Protein AF-A0A0G4EK13-F1 (afdb_monomer)

Foldseek 3Di:
DDPPDDDDPVLVLLQVLLVLLQVLVVVADAPPQWDDDRQKIKHFDPDDQQPQQAAAEEEVLQQDDPDDPDDLLCSCVVAVCVLVLLVVCVVVRHAAEYEYEQQVLQVQLSVCVVCSNVSNNVVNVVVVVSVVSVPVSNPPRGYIYMYRHHHPVNPDQSQFVHQVSVVVVQVVHPDHHPQVNYAYEAHPDDPRDHSVRSVSNCVVSVHHYDYSVCSSVVVVVVVSVVVVVVVVVVVVVVVVVVVVVVVD

Sequence (248 aa):
MASAGGIRVSEVKRLKRHTAFVDALKTVGMPRGWAQHHTCIFWRPPYRQDKCTKVAALNFAALDYRISGKSSSTWSLARPFLPARLQTLSDQGFKVVVFANQCWVGTSALDHPQDVTASLTQHLPQLVDDFHRFLAFVAPVPVYVYIAVARRDVGDPFVMPSRAMWDLMLSHMAQEVDVASSFYVSGPEHRWGSPRDDAQFAEAVGLRVVSFEDFATGRMTAQMKAERASVSSATSVASERMERSAVV

Solvent-accessible surface area (backbone atoms only — not comparable to full-atom values): 13790 Å² total; per-residue (Å²): 134,85,77,82,79,75,81,50,71,69,56,56,55,49,52,53,50,52,50,52,47,51,55,35,54,75,71,50,81,67,60,92,78,45,47,74,57,88,56,27,39,35,41,64,65,84,90,70,92,70,85,50,39,25,39,42,35,30,34,48,56,44,63,55,78,83,68,83,89,58,72,90,79,48,46,64,78,77,45,68,61,48,38,62,53,53,39,53,39,44,75,71,43,28,41,38,33,33,43,36,56,47,23,62,51,30,39,56,18,62,75,43,65,93,45,36,50,62,42,45,67,60,44,51,57,56,54,50,50,49,50,49,55,51,52,63,66,32,53,90,48,70,61,32,38,38,32,13,31,47,36,78,92,73,72,50,58,42,40,68,38,41,47,47,51,56,54,56,52,52,74,72,46,93,63,75,68,44,44,86,82,16,34,29,32,29,26,61,75,51,100,66,50,35,45,66,34,43,47,46,24,24,56,73,70,56,30,48,77,36,53,45,65,37,60,71,74,42,53,49,63,55,50,55,51,52,53,52,53,52,53,54,52,54,52,51,55,52,51,58,54,52,57,64,61,71,76,112

Nearest PDB structures (foldseek):
  2ia5-assembly3_L  TM=5.374E-01  e=1.719E-01  Tequatrovirus T4
  2ia5-assembly2_G  TM=4.900E-01  e=1.828E-01  Tequatrovirus T4
  8c3n-assembly1_A  TM=4.067E-01  e=3.461E+00  Pyrococcus furiosus
  7jlj-assembly1_A-2  TM=2.816E-01  e=8.457E-01  Bacillus subtilis
  8u0v-assembly1_D  TM=2.139E-01  e=5.180E-01  Saccharomyces cerevisiae

Mean predicted aligned error: 8.77 Å

Structure (mmCIF, N/CA/C/O backbone):
data_AF-A0A0G4EK13-F1
#
_entry.id   AF-A0A0G4EK13-F1
#
loop_
_atom_site.group_PDB
_atom_site.id
_atom_site.type_symbol
_atom_site.label_atom_id
_atom_site.label_alt_id
_atom_site.label_comp_id
_atom_site.label_asym_id
_atom_site.label_entity_id
_atom_site.label_seq_id
_atom_site.pdbx_PDB_ins_code
_atom_site.Cartn_x
_atom_site.Cartn_y
_atom_site.Cartn_z
_atom_site.occupancy
_atom_site.B_iso_or_equiv
_atom_site.auth_seq_id
_atom_site.auth_comp_id
_atom_site.auth_asym_id
_atom_site.auth_atom_id
_atom_site.pdbx_PDB_model_num
ATOM 1 N N . MET A 1 1 ? -11.782 -17.462 -40.229 1.00 39.25 1 MET A N 1
ATOM 2 C CA . MET A 1 1 ? -10.304 -17.454 -40.211 1.00 39.25 1 MET A CA 1
ATOM 3 C C . MET A 1 1 ? -9.857 -16.487 -39.128 1.00 39.25 1 MET A C 1
ATOM 5 O O . MET A 1 1 ? -10.079 -15.294 -39.274 1.00 39.25 1 MET A O 1
ATOM 9 N N . ALA A 1 2 ? -9.343 -16.999 -38.008 1.00 39.66 2 ALA A N 1
ATOM 10 C CA . ALA A 1 2 ? -8.829 -16.173 -36.919 1.00 39.66 2 ALA A CA 1
ATOM 11 C C . ALA A 1 2 ? -7.496 -15.549 -37.356 1.00 39.66 2 ALA A C 1
ATOM 13 O O . ALA A 1 2 ? -6.565 -16.274 -37.705 1.00 39.66 2 ALA A O 1
ATOM 14 N N . SER A 1 3 ? -7.408 -14.219 -37.385 1.00 41.12 3 SER A N 1
ATOM 15 C CA . SER A 1 3 ? -6.146 -13.532 -37.650 1.00 41.12 3 SER A CA 1
ATOM 16 C C . SER A 1 3 ? -5.205 -13.762 -36.470 1.00 41.12 3 SER A C 1
ATOM 18 O O . SER A 1 3 ? -5.486 -13.310 -35.358 1.00 41.12 3 SER A O 1
ATOM 20 N N . ALA A 1 4 ? -4.092 -14.453 -36.708 1.00 48.94 4 ALA A N 1
ATOM 21 C CA . ALA A 1 4 ? -2.985 -14.528 -35.769 1.00 48.94 4 ALA A CA 1
ATOM 22 C C . ALA A 1 4 ? -2.449 -13.105 -35.531 1.00 48.94 4 ALA A C 1
ATOM 24 O O . ALA A 1 4 ? -1.779 -12.524 -36.385 1.00 48.94 4 ALA A O 1
ATOM 25 N N . GLY A 1 5 ? -2.822 -12.512 -34.397 1.00 49.78 5 GLY A N 1
ATOM 26 C CA . GLY A 1 5 ? -2.369 -11.192 -33.980 1.00 49.78 5 GLY A CA 1
ATOM 27 C C . GLY A 1 5 ? -0.882 -11.230 -33.655 1.00 49.78 5 GLY A C 1
ATOM 28 O O . GLY A 1 5 ? -0.492 -11.663 -32.575 1.00 49.78 5 GLY A O 1
ATOM 29 N N . GLY A 1 6 ? -0.044 -10.791 -34.593 1.00 54.41 6 GLY A N 1
ATOM 30 C CA . GLY A 1 6 ? 1.376 -10.584 -34.334 1.00 54.41 6 GLY A CA 1
ATOM 31 C C . GLY A 1 6 ? 1.575 -9.54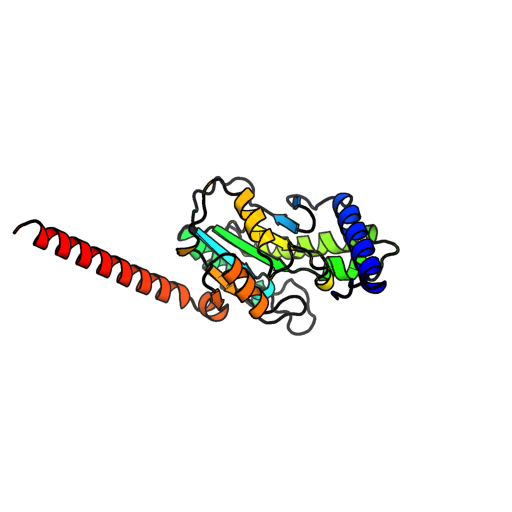6 -33.226 1.00 54.41 6 GLY A C 1
ATOM 32 O O . GLY A 1 6 ? 0.986 -8.464 -33.267 1.00 54.41 6 GLY A O 1
ATOM 33 N N . ILE A 1 7 ? 2.413 -9.867 -32.237 1.00 68.44 7 ILE A N 1
ATOM 34 C CA . ILE A 1 7 ? 2.802 -8.927 -31.178 1.00 68.44 7 ILE A CA 1
ATOM 35 C C . ILE A 1 7 ? 3.504 -7.734 -31.835 1.00 68.44 7 ILE A C 1
ATOM 37 O O . ILE A 1 7 ? 4.472 -7.896 -32.584 1.00 68.44 7 ILE A O 1
ATOM 41 N N . ARG A 1 8 ? 3.028 -6.515 -31.561 1.00 82.19 8 ARG A N 1
ATOM 42 C CA . ARG A 1 8 ? 3.611 -5.294 -32.135 1.00 82.19 8 ARG A CA 1
ATOM 43 C C . ARG A 1 8 ? 5.059 -5.132 -31.656 1.00 82.19 8 ARG A C 1
ATOM 45 O O . ARG A 1 8 ? 5.363 -5.344 -30.487 1.00 82.19 8 ARG A O 1
ATOM 52 N N . VAL A 1 9 ? 5.965 -4.672 -32.522 1.00 77.56 9 VAL A N 1
ATOM 53 C CA . VAL A 1 9 ? 7.390 -4.447 -32.175 1.00 77.56 9 VAL A CA 1
ATOM 54 C C . VAL A 1 9 ? 7.560 -3.560 -30.928 1.00 77.56 9 VAL A C 1
ATOM 56 O O . VAL A 1 9 ? 8.478 -3.761 -30.131 1.00 77.56 9 VAL A O 1
ATOM 59 N N . SER A 1 10 ? 6.659 -2.597 -30.723 1.00 80.38 10 SER A N 1
ATOM 60 C CA . SER A 1 10 ? 6.609 -1.745 -29.529 1.00 80.38 10 SER A CA 1
ATOM 61 C C . SER A 1 10 ? 6.351 -2.528 -28.238 1.00 80.38 10 SER A C 1
ATOM 63 O O . SER A 1 10 ? 6.941 -2.228 -27.203 1.00 80.38 10 SER A O 1
ATOM 65 N N . GLU A 1 11 ? 5.509 -3.554 -28.300 1.00 83.50 11 GLU A N 1
ATOM 66 C CA . GLU A 1 11 ? 5.160 -4.413 -27.173 1.00 83.50 11 GLU A CA 1
ATOM 67 C C . GLU A 1 11 ? 6.316 -5.343 -26.800 1.00 83.50 11 GLU A C 1
ATOM 69 O O . GLU A 1 11 ? 6.666 -5.440 -25.625 1.00 83.50 11 GLU A O 1
ATOM 74 N N . VAL A 1 12 ? 7.015 -5.902 -27.794 1.00 84.31 12 VAL A N 1
ATOM 75 C CA . VAL A 1 12 ? 8.252 -6.669 -27.564 1.00 84.31 12 VAL A CA 1
ATOM 76 C C . VAL A 1 12 ? 9.316 -5.807 -26.876 1.00 84.31 12 VAL A C 1
ATOM 78 O O . VAL A 1 12 ? 9.932 -6.237 -25.901 1.00 84.31 12 VAL A O 1
ATOM 81 N N . LYS A 1 13 ? 9.533 -4.567 -27.343 1.00 84.69 13 LYS A N 1
ATOM 82 C CA . LYS A 1 13 ? 10.492 -3.637 -26.715 1.00 84.69 13 LYS A CA 1
ATOM 83 C C . LYS A 1 13 ? 10.108 -3.311 -25.270 1.00 84.69 13 LYS A C 1
ATOM 85 O O . LYS A 1 13 ? 10.983 -3.275 -24.407 1.00 84.69 13 LYS A O 1
ATOM 90 N N . ARG A 1 14 ? 8.818 -3.094 -25.004 1.00 85.06 14 ARG A N 1
ATOM 91 C CA . ARG A 1 14 ? 8.291 -2.827 -23.660 1.00 85.06 14 ARG A CA 1
ATOM 92 C C . ARG A 1 14 ? 8.535 -4.001 -22.709 1.00 85.06 14 ARG A C 1
ATOM 94 O O . ARG A 1 14 ? 9.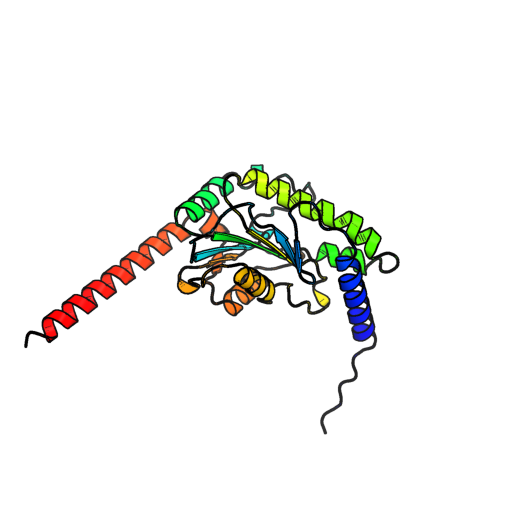054 -3.784 -21.620 1.00 85.06 14 ARG A O 1
ATOM 101 N N . LEU A 1 15 ? 8.232 -5.228 -23.133 1.00 85.44 15 LEU A N 1
ATOM 102 C CA . LEU A 1 15 ? 8.438 -6.432 -22.320 1.00 85.44 15 LEU A CA 1
ATOM 103 C C . LEU A 1 15 ? 9.920 -6.694 -22.030 1.00 85.44 15 LEU A C 1
ATOM 105 O O . LEU A 1 15 ? 10.277 -7.012 -20.897 1.00 85.44 15 LEU A O 1
ATOM 109 N N . LYS A 1 16 ? 10.803 -6.484 -23.016 1.00 87.62 16 LYS A N 1
ATOM 110 C CA . LYS A 1 16 ? 12.259 -6.585 -22.810 1.00 87.62 16 LYS A CA 1
ATOM 111 C C . LYS A 1 16 ? 12.760 -5.592 -21.763 1.00 87.62 16 LYS A C 1
ATOM 113 O O . LYS A 1 16 ? 13.516 -5.968 -20.876 1.00 87.62 16 LYS A O 1
ATOM 118 N N . ARG A 1 17 ? 12.304 -4.338 -21.838 1.00 87.69 17 ARG A N 1
ATOM 119 C CA . ARG A 1 17 ? 12.623 -3.305 -20.842 1.00 87.69 17 ARG A CA 1
ATOM 120 C C . ARG A 1 17 ? 12.116 -3.686 -19.455 1.00 87.69 17 ARG A C 1
ATOM 122 O O . ARG A 1 17 ? 12.872 -3.609 -18.498 1.00 87.69 17 ARG A O 1
ATOM 129 N N . HIS A 1 18 ? 10.872 -4.148 -19.355 1.00 90.94 18 HIS A N 1
ATOM 130 C CA . HIS A 1 18 ? 10.316 -4.611 -18.087 1.00 90.94 18 HIS A CA 1
ATOM 131 C C . HIS A 1 18 ? 11.117 -5.780 -17.495 1.00 90.94 18 HIS A C 1
ATOM 133 O O . HIS A 1 18 ? 11.420 -5.762 -16.309 1.00 90.94 18 HIS A O 1
ATOM 139 N N . THR A 1 19 ? 11.542 -6.734 -18.325 1.00 91.31 19 THR A N 1
ATOM 140 C CA . THR A 1 19 ? 12.406 -7.845 -17.892 1.00 91.31 19 THR A CA 1
ATOM 141 C C . THR A 1 19 ? 13.732 -7.323 -17.333 1.00 91.31 19 THR A C 1
ATOM 143 O O . THR A 1 19 ? 14.103 -7.679 -16.220 1.00 91.31 19 THR A O 1
ATOM 146 N N . ALA A 1 20 ? 14.388 -6.392 -18.035 1.00 90.88 20 ALA A N 1
ATOM 147 C CA . ALA A 1 20 ? 15.615 -5.758 -17.551 1.00 90.88 20 ALA A CA 1
ATOM 148 C C . ALA A 1 20 ? 15.410 -5.000 -16.226 1.00 90.88 20 ALA A C 1
ATOM 150 O O . ALA A 1 20 ? 16.271 -5.052 -15.355 1.00 90.88 20 ALA A O 1
ATOM 151 N N . PHE A 1 21 ? 14.261 -4.341 -16.041 1.00 94.00 21 PHE A N 1
ATOM 152 C CA . PHE A 1 21 ? 13.888 -3.721 -14.766 1.00 94.00 21 PHE A CA 1
ATOM 153 C C . PHE A 1 21 ? 13.736 -4.744 -13.642 1.00 94.00 21 PHE A C 1
ATOM 155 O O . PHE A 1 21 ? 14.285 -4.539 -12.564 1.00 94.00 21 PHE A O 1
ATOM 162 N N . VAL A 1 22 ? 13.023 -5.844 -13.887 1.00 94.38 22 VAL A N 1
ATOM 163 C CA . VAL A 1 22 ? 12.840 -6.920 -12.903 1.00 94.38 22 VAL A CA 1
ATOM 164 C C . VAL A 1 22 ? 14.187 -7.514 -12.497 1.00 94.38 22 VAL 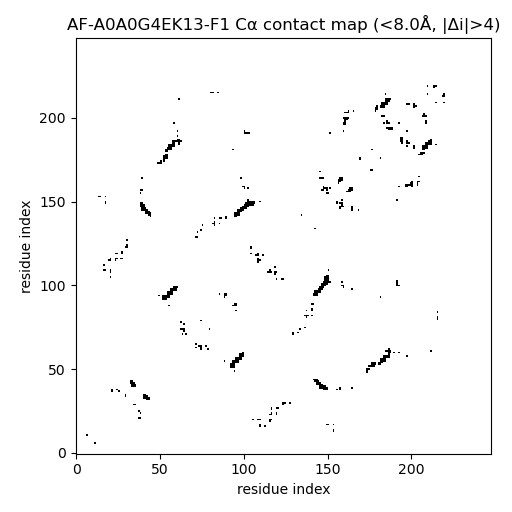A C 1
ATOM 166 O O . VAL A 1 22 ? 14.420 -7.742 -11.311 1.00 94.38 22 VAL A O 1
ATOM 169 N N . ASP A 1 23 ? 15.078 -7.748 -13.458 1.00 93.75 23 ASP A N 1
ATOM 170 C CA . ASP A 1 23 ? 16.400 -8.305 -13.184 1.00 93.75 23 ASP A CA 1
ATOM 171 C C . ASP A 1 23 ? 17.299 -7.314 -12.446 1.00 93.75 23 ASP A C 1
ATOM 173 O O . ASP A 1 23 ? 17.900 -7.682 -11.439 1.00 93.75 23 ASP A O 1
ATOM 177 N N . ALA A 1 24 ? 17.317 -6.044 -12.857 1.00 93.69 24 ALA A N 1
ATOM 178 C CA . ALA A 1 24 ? 18.048 -4.999 -12.147 1.00 93.69 24 ALA A CA 1
ATOM 179 C C . ALA A 1 24 ? 17.549 -4.848 -10.701 1.00 93.69 24 ALA A C 1
ATOM 181 O O . ALA A 1 24 ? 18.357 -4.794 -9.774 1.00 93.69 24 ALA A O 1
ATOM 182 N N . LEU A 1 25 ? 16.231 -4.872 -10.482 1.00 94.69 25 LEU A N 1
ATOM 183 C CA . LEU A 1 25 ? 15.635 -4.745 -9.153 1.00 94.69 25 LEU A CA 1
ATOM 184 C C . LEU A 1 25 ? 16.101 -5.850 -8.196 1.00 94.69 25 LEU A C 1
ATOM 186 O O . LEU A 1 25 ? 16.369 -5.549 -7.042 1.00 94.69 25 LEU A O 1
ATOM 190 N N . LYS A 1 26 ? 16.279 -7.092 -8.672 1.00 93.50 26 LYS A N 1
ATOM 191 C CA . LYS A 1 26 ? 16.839 -8.199 -7.863 1.00 93.50 26 LYS A CA 1
ATOM 192 C C . LYS A 1 26 ? 18.288 -7.958 -7.428 1.00 93.50 26 LYS A C 1
ATOM 194 O O . LYS A 1 26 ? 18.730 -8.550 -6.448 1.00 93.50 26 LYS A O 1
ATOM 199 N N . THR A 1 27 ? 19.044 -7.169 -8.193 1.00 92.12 27 THR A N 1
ATOM 200 C CA . THR A 1 27 ? 20.469 -6.908 -7.926 1.00 92.12 27 THR A CA 1
ATOM 201 C C . THR A 1 27 ? 20.696 -5.694 -7.035 1.00 92.12 27 THR A C 1
ATOM 203 O O . THR A 1 27 ? 21.726 -5.609 -6.367 1.00 92.12 27 THR A O 1
ATOM 206 N N . VAL A 1 28 ? 19.744 -4.759 -6.996 1.00 91.25 28 VAL A N 1
ATOM 207 C CA . VAL A 1 28 ? 19.825 -3.595 -6.115 1.00 91.25 28 VAL A CA 1
ATOM 208 C C . VAL A 1 28 ? 19.484 -4.028 -4.694 1.00 91.25 28 VAL A C 1
ATOM 210 O O . VAL A 1 28 ? 18.418 -4.579 -4.432 1.00 91.25 28 VAL A O 1
ATOM 213 N N . GLY A 1 29 ? 20.397 -3.773 -3.757 1.00 89.00 29 GLY A N 1
ATOM 214 C CA . GLY A 1 29 ? 20.165 -4.068 -2.346 1.00 89.00 29 GLY A CA 1
ATOM 215 C C . GLY A 1 29 ? 18.943 -3.319 -1.811 1.00 89.00 29 GLY A C 1
ATOM 216 O O . GLY A 1 29 ? 18.810 -2.110 -2.011 1.00 89.00 29 GLY A O 1
ATOM 217 N N . MET A 1 30 ? 18.059 -4.028 -1.106 1.00 92.69 30 MET A N 1
ATOM 218 C CA . MET A 1 30 ? 16.933 -3.392 -0.426 1.00 92.69 30 MET A CA 1
ATOM 219 C C . MET A 1 30 ? 17.416 -2.591 0.788 1.00 92.69 30 MET A C 1
ATOM 221 O O . MET A 1 30 ? 18.247 -3.088 1.558 1.00 92.69 30 MET A O 1
ATOM 225 N N . PRO A 1 31 ? 16.882 -1.376 1.009 1.00 88.75 31 PRO A N 1
ATOM 226 C CA . PRO A 1 31 ? 17.116 -0.643 2.244 1.00 88.75 31 PRO A CA 1
ATOM 227 C C . PRO A 1 31 ? 16.759 -1.467 3.490 1.00 88.75 31 PRO A C 1
ATOM 229 O O . PRO A 1 31 ? 15.902 -2.353 3.465 1.00 88.75 31 PRO A O 1
ATOM 232 N N . ARG A 1 32 ? 17.420 -1.168 4.613 1.00 89.94 32 ARG A N 1
ATOM 233 C CA . ARG A 1 32 ? 17.307 -1.953 5.850 1.00 89.94 32 ARG A CA 1
ATOM 234 C C . ARG A 1 32 ? 15.849 -2.103 6.303 1.00 89.94 32 ARG A C 1
ATOM 236 O O . ARG A 1 32 ? 15.142 -1.121 6.491 1.00 89.94 32 ARG A O 1
ATOM 243 N N . GLY A 1 33 ? 15.436 -3.345 6.561 1.00 90.62 33 GLY A N 1
ATOM 244 C CA . GLY A 1 33 ? 14.092 -3.670 7.055 1.00 90.62 33 GLY A CA 1
ATOM 245 C C . GLY A 1 33 ? 13.026 -3.798 5.964 1.00 90.62 33 GLY A C 1
ATOM 246 O O . GLY A 1 33 ? 11.909 -4.211 6.273 1.00 90.62 33 GLY A O 1
ATOM 247 N N . TRP A 1 34 ? 13.369 -3.503 4.709 1.00 95.50 34 TRP A N 1
ATOM 248 C CA . TRP A 1 34 ? 12.520 -3.764 3.553 1.00 95.50 34 TRP A CA 1
ATOM 249 C C . TRP A 1 34 ? 12.891 -5.086 2.896 1.00 95.50 34 TRP A C 1
ATOM 251 O O . TRP A 1 34 ? 14.041 -5.525 2.921 1.00 95.50 34 TRP A O 1
ATOM 261 N N . ALA A 1 35 ? 11.890 -5.715 2.301 1.00 95.69 35 ALA A N 1
ATOM 262 C CA . ALA A 1 35 ? 12.037 -6.915 1.503 1.00 95.69 35 ALA A CA 1
ATOM 263 C C . ALA A 1 35 ? 11.402 -6.704 0.127 1.00 95.69 35 ALA A C 1
ATOM 265 O O . ALA A 1 35 ? 10.652 -5.752 -0.097 1.00 95.69 35 ALA A O 1
ATOM 266 N N . GLN A 1 36 ? 11.713 -7.607 -0.794 1.00 96.06 36 GLN A N 1
ATOM 267 C CA . GLN A 1 36 ? 11.248 -7.561 -2.171 1.00 96.06 36 GLN A CA 1
ATOM 268 C C . GLN A 1 36 ? 10.690 -8.923 -2.574 1.00 96.06 36 GLN A C 1
ATOM 270 O O . GLN A 1 36 ? 11.240 -9.966 -2.223 1.00 96.06 36 GLN A O 1
ATOM 275 N N . HIS A 1 37 ? 9.619 -8.902 -3.358 1.00 96.62 37 HIS A N 1
ATOM 276 C CA . HIS A 1 37 ? 9.104 -10.050 -4.081 1.00 96.62 37 HIS A CA 1
ATOM 277 C C . HIS A 1 37 ? 8.685 -9.597 -5.485 1.00 96.62 37 HIS A C 1
ATOM 279 O O . HIS A 1 37 ? 7.763 -8.797 -5.641 1.00 96.62 37 HIS A O 1
ATOM 285 N N . HIS A 1 38 ? 9.399 -10.069 -6.511 1.00 95.38 38 HIS A N 1
ATOM 286 C CA . HIS A 1 38 ? 9.297 -9.553 -7.882 1.00 95.38 38 HIS A CA 1
ATOM 287 C C . HIS A 1 38 ? 9.415 -8.020 -7.925 1.00 95.38 38 HIS A C 1
ATOM 289 O O . HIS A 1 38 ? 10.458 -7.480 -7.567 1.00 95.38 38 HIS A O 1
ATOM 295 N N . THR A 1 39 ? 8.370 -7.325 -8.362 1.00 96.88 39 THR A N 1
ATOM 296 C CA . THR A 1 39 ? 8.283 -5.865 -8.497 1.00 96.88 39 THR A CA 1
ATOM 297 C C . THR A 1 39 ? 7.520 -5.206 -7.349 1.00 96.88 39 THR A C 1
ATOM 299 O O . THR A 1 39 ? 7.252 -4.002 -7.394 1.00 96.88 39 THR A O 1
ATOM 302 N N . CYS A 1 40 ? 7.182 -5.978 -6.315 1.00 97.69 40 CYS A N 1
ATOM 303 C CA . CYS A 1 40 ? 6.657 -5.476 -5.060 1.00 97.69 40 CYS A CA 1
ATOM 304 C C . CYS A 1 40 ? 7.784 -5.364 -4.032 1.00 97.69 40 CYS A C 1
ATOM 306 O O . CYS A 1 40 ? 8.483 -6.341 -3.760 1.00 97.69 40 CYS A O 1
ATOM 308 N N . ILE A 1 41 ? 7.919 -4.198 -3.408 1.00 97.50 41 ILE A N 1
ATOM 309 C CA . ILE A 1 41 ? 8.707 -4.039 -2.181 1.00 97.50 41 ILE A CA 1
ATOM 310 C C . ILE A 1 41 ? 7.758 -3.916 -0.995 1.00 97.50 41 ILE A C 1
ATOM 312 O O . ILE A 1 41 ? 6.636 -3.426 -1.139 1.00 97.50 41 ILE A O 1
ATOM 316 N N . PHE A 1 42 ? 8.172 -4.390 0.173 1.00 97.38 42 PHE A N 1
ATOM 317 C CA . PHE A 1 42 ? 7.301 -4.410 1.337 1.00 97.38 42 PHE A CA 1
ATOM 318 C C . PHE A 1 42 ? 8.059 -4.260 2.652 1.00 97.38 42 PHE A C 1
ATOM 320 O O . PHE A 1 42 ? 9.217 -4.658 2.791 1.00 97.38 42 PHE A O 1
ATOM 327 N N . TRP A 1 43 ? 7.354 -3.704 3.631 1.00 95.56 43 TRP A N 1
ATOM 328 C CA . TRP A 1 43 ? 7.792 -3.551 5.010 1.00 95.56 43 TRP A CA 1
ATOM 329 C C . TRP A 1 43 ? 6.808 -4.273 5.931 1.00 95.56 43 TRP A C 1
ATOM 331 O O . TRP A 1 43 ? 5.590 -4.246 5.717 1.00 95.56 43 TRP A O 1
ATOM 341 N N . ARG A 1 44 ? 7.334 -4.905 6.984 1.00 92.56 44 ARG A N 1
ATOM 342 C CA . ARG A 1 44 ? 6.537 -5.525 8.051 1.00 92.56 44 ARG A CA 1
ATOM 343 C C . ARG A 1 44 ? 7.084 -5.109 9.419 1.00 92.56 44 ARG A C 1
ATOM 345 O O . ARG A 1 44 ? 8.307 -5.012 9.551 1.00 92.56 44 ARG A O 1
ATOM 352 N N . PRO A 1 45 ? 6.228 -4.923 10.442 1.00 88.56 45 PRO A N 1
ATOM 353 C CA . PRO A 1 45 ? 6.696 -4.581 11.773 1.00 88.56 45 PRO A CA 1
ATOM 354 C C . PRO A 1 45 ? 7.602 -5.678 12.323 1.00 88.56 45 PRO A C 1
ATOM 356 O O . PRO A 1 45 ? 7.252 -6.860 12.230 1.00 88.56 45 PRO A O 1
ATOM 359 N N . PRO A 1 46 ? 8.751 -5.322 12.915 1.00 78.06 46 PRO A N 1
ATOM 360 C CA . PRO A 1 46 ? 9.552 -6.297 13.628 1.00 78.06 46 PRO A CA 1
ATOM 361 C C . PRO A 1 46 ? 8.761 -6.785 14.854 1.00 78.06 46 PRO A C 1
ATOM 363 O O . PRO A 1 46 ? 8.269 -5.981 15.640 1.00 78.06 46 PRO A O 1
ATOM 366 N N . TYR A 1 47 ? 8.647 -8.107 15.008 1.00 60.38 47 TYR A N 1
ATOM 367 C CA . TYR A 1 47 ? 8.084 -8.787 16.185 1.00 60.38 47 TYR A CA 1
ATOM 368 C C . TYR A 1 47 ? 6.615 -8.485 16.530 1.00 60.38 47 TYR A C 1
ATOM 370 O O . TYR A 1 47 ? 6.317 -7.960 17.603 1.00 60.38 47 TYR A O 1
ATOM 378 N N . ARG A 1 48 ? 5.667 -8.959 15.709 1.00 63.06 48 ARG A N 1
ATOM 379 C CA . ARG A 1 48 ? 4.336 -9.329 16.223 1.00 63.06 48 ARG A CA 1
ATOM 380 C C . ARG A 1 48 ? 3.793 -10.608 15.586 1.00 63.06 48 ARG A C 1
ATOM 382 O O . ARG A 1 48 ? 3.673 -10.710 14.368 1.00 63.06 48 ARG A O 1
ATOM 389 N N . GLN A 1 49 ? 3.422 -11.573 16.430 1.00 54.69 49 GLN A N 1
ATOM 390 C CA . GLN A 1 49 ? 2.463 -12.614 16.061 1.00 54.69 49 GLN A CA 1
ATOM 391 C C . GLN A 1 49 ? 1.072 -11.982 16.090 1.00 54.69 49 GLN A C 1
ATOM 393 O O . GLN A 1 49 ? 0.429 -11.895 17.136 1.00 54.69 49 GLN A O 1
ATOM 398 N N . ASP A 1 50 ? 0.630 -11.474 14.946 1.00 63.31 50 ASP A N 1
ATOM 399 C CA . ASP A 1 50 ? -0.676 -10.836 14.860 1.00 63.31 50 ASP A CA 1
ATOM 400 C C . ASP A 1 50 ? -1.775 -11.895 14.775 1.00 63.31 50 ASP A C 1
ATOM 402 O O . ASP A 1 50 ? -1.942 -12.545 13.747 1.00 63.31 50 ASP A O 1
ATOM 406 N N . LYS A 1 51 ? -2.571 -12.002 15.843 1.00 71.31 51 LYS A N 1
ATOM 407 C CA . LYS A 1 51 ? -3.849 -12.735 15.858 1.00 71.31 51 LYS A CA 1
ATOM 408 C C . LYS A 1 51 ? -4.993 -11.952 15.193 1.00 71.31 51 LYS A C 1
ATOM 410 O O . LYS A 1 51 ? -6.157 -12.331 15.318 1.00 71.31 51 LYS A O 1
ATOM 415 N N . CYS A 1 52 ? -4.702 -10.844 14.509 1.00 80.25 52 CYS A N 1
ATOM 416 C CA . CYS A 1 52 ? -5.715 -10.036 13.830 1.00 80.25 52 CYS A CA 1
ATOM 417 C C . CYS A 1 52 ? -6.223 -10.766 12.581 1.00 80.25 52 CYS A C 1
ATOM 419 O O . CYS A 1 52 ? -5.451 -11.031 11.662 1.00 80.25 52 CYS A O 1
ATOM 421 N N . THR A 1 53 ? -7.515 -11.093 12.539 1.00 86.06 53 THR A N 1
ATOM 422 C CA . THR A 1 53 ? -8.161 -11.706 11.363 1.00 86.06 53 THR A CA 1
ATOM 423 C C . THR A 1 53 ? -8.700 -10.664 10.389 1.00 86.06 53 THR A C 1
ATOM 425 O O . THR A 1 53 ? -9.032 -11.006 9.266 1.00 86.06 53 THR A O 1
ATOM 428 N N . LYS A 1 54 ? -8.796 -9.387 10.773 1.00 93.00 54 LYS A N 1
ATOM 429 C CA . LYS A 1 54 ? -9.390 -8.333 9.937 1.00 93.00 54 LYS A CA 1
ATOM 430 C C . LYS A 1 54 ? -8.333 -7.371 9.446 1.00 93.00 54 LYS A C 1
ATOM 432 O O . LYS A 1 54 ? -7.388 -7.064 10.172 1.00 93.00 54 LYS A O 1
ATOM 437 N N . VAL A 1 55 ? -8.537 -6.839 8.251 1.00 95.56 55 VAL A N 1
ATOM 438 C CA . VAL A 1 55 ? -7.629 -5.899 7.603 1.00 95.56 55 VAL A CA 1
ATOM 439 C C . VAL A 1 55 ? -8.341 -4.576 7.347 1.00 95.56 55 VAL A C 1
ATOM 441 O O . VAL A 1 55 ? -9.437 -4.528 6.790 1.00 95.56 55 VAL A O 1
ATOM 444 N N . ALA A 1 56 ? -7.695 -3.494 7.763 1.00 95.56 56 ALA A N 1
ATOM 445 C CA . ALA A 1 56 ? -7.989 -2.156 7.284 1.00 95.56 56 ALA A CA 1
ATOM 446 C C . ALA A 1 56 ? -6.914 -1.812 6.252 1.00 95.56 56 ALA A C 1
ATOM 448 O O . ALA A 1 56 ? -5.776 -1.506 6.617 1.00 95.56 56 ALA A O 1
ATOM 449 N N . ALA A 1 57 ? -7.260 -1.938 4.973 1.00 96.38 57 ALA A N 1
ATOM 450 C CA . ALA A 1 57 ? -6.377 -1.622 3.863 1.00 96.38 57 ALA A CA 1
ATOM 451 C C . ALA A 1 57 ? -6.530 -0.146 3.477 1.00 96.38 57 ALA A C 1
ATOM 453 O O . ALA A 1 57 ? -7.637 0.385 3.496 1.00 96.38 57 ALA A O 1
ATOM 454 N N . LEU A 1 58 ? -5.437 0.527 3.130 1.00 93.62 58 LEU A N 1
ATOM 455 C CA . LEU A 1 58 ? -5.441 1.930 2.721 1.00 93.62 58 LEU A CA 1
ATOM 456 C C . LEU A 1 58 ? -4.576 2.122 1.478 1.00 93.62 58 LEU A C 1
ATOM 458 O O . LEU A 1 58 ? -3.462 1.599 1.415 1.00 93.62 58 LEU A O 1
ATOM 462 N N . ASN A 1 59 ? -5.042 2.935 0.530 1.00 89.12 59 ASN A N 1
ATOM 463 C CA . ASN A 1 59 ? -4.168 3.462 -0.514 1.00 89.12 59 ASN A CA 1
ATOM 464 C C . ASN A 1 59 ? -3.223 4.514 0.099 1.00 89.12 59 ASN A C 1
ATOM 466 O O . ASN A 1 59 ? -3.678 5.449 0.754 1.00 89.12 59 ASN A O 1
ATOM 470 N N . PHE A 1 60 ? -1.908 4.425 -0.123 1.00 80.56 60 PHE A N 1
ATOM 471 C CA . PHE A 1 60 ? -0.985 5.469 0.352 1.00 80.56 60 PHE A CA 1
ATOM 472 C C . PHE A 1 60 ? -1.251 6.841 -0.282 1.00 80.56 60 PHE A C 1
ATOM 474 O O . PHE A 1 60 ? -1.073 7.859 0.377 1.00 80.56 60 PHE A O 1
ATOM 481 N N . ALA A 1 61 ? -1.724 6.904 -1.529 1.00 69.62 61 ALA A N 1
ATOM 482 C CA . ALA A 1 61 ? -2.155 8.169 -2.124 1.00 69.62 61 ALA A CA 1
ATOM 483 C C . ALA A 1 61 ? -3.378 8.745 -1.401 1.00 69.62 61 ALA A C 1
ATOM 485 O O . ALA A 1 61 ? -3.512 9.964 -1.306 1.00 69.62 61 ALA A O 1
ATOM 486 N N . ALA A 1 62 ? -4.203 7.891 -0.778 1.00 54.00 62 ALA A N 1
ATOM 487 C CA . ALA A 1 62 ? -5.215 8.345 0.167 1.00 54.00 62 ALA A CA 1
ATOM 488 C C . ALA A 1 62 ? -4.614 9.134 1.315 1.00 54.00 62 ALA A C 1
ATOM 490 O O . ALA A 1 62 ? -5.359 9.900 1.899 1.00 54.00 62 ALA A O 1
ATOM 491 N N . LEU A 1 63 ? -3.319 8.982 1.612 1.00 62.06 63 LEU A N 1
ATOM 492 C CA . LEU A 1 63 ? -2.546 9.662 2.655 1.00 62.06 63 LEU A CA 1
ATOM 493 C C . LEU A 1 63 ? -1.682 10.815 2.111 1.00 62.06 63 LEU A C 1
ATOM 495 O O . LEU A 1 63 ? -1.217 11.643 2.894 1.00 62.06 63 LEU A O 1
ATOM 499 N N . ASP A 1 64 ? -1.506 10.909 0.791 1.00 61.12 64 ASP A N 1
ATOM 500 C CA . ASP A 1 64 ? -0.714 11.943 0.128 1.00 61.12 64 ASP A CA 1
ATOM 501 C C . ASP A 1 64 ? -1.570 13.192 -0.154 1.00 61.12 64 ASP A C 1
ATOM 503 O O . ASP A 1 64 ? -2.744 13.115 -0.517 1.00 61.12 64 ASP A O 1
ATOM 507 N N . TYR A 1 65 ? -0.997 14.372 0.051 1.00 49.22 65 TYR A N 1
ATOM 508 C CA . TYR A 1 65 ? -1.555 15.644 -0.408 1.00 49.22 65 TYR A CA 1
ATOM 509 C C . TYR A 1 65 ? -0.445 16.369 -1.157 1.00 49.22 65 TYR A C 1
ATOM 511 O O . TYR A 1 65 ? 0.155 17.325 -0.674 1.00 49.22 65 TYR A O 1
ATOM 519 N N . ARG A 1 66 ? -0.151 15.907 -2.372 1.00 48.59 66 ARG A N 1
ATOM 520 C CA . ARG A 1 66 ? 0.616 16.693 -3.337 1.00 48.59 66 ARG A CA 1
ATOM 521 C C . ARG A 1 66 ? -0.286 17.767 -3.932 1.00 48.59 66 ARG A C 1
ATOM 523 O O . ARG A 1 66 ? -0.668 17.693 -5.095 1.00 48.59 66 ARG A O 1
ATOM 530 N N . ILE A 1 67 ? -0.596 18.794 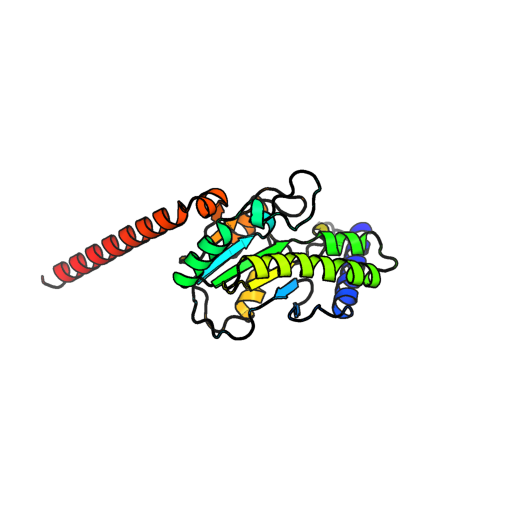-3.149 1.00 35.59 67 ILE A N 1
ATOM 531 C CA . ILE A 1 67 ? -0.900 20.094 -3.742 1.00 35.59 67 ILE A CA 1
ATOM 532 C C . ILE A 1 67 ? 0.429 20.829 -3.916 1.00 35.59 67 ILE A C 1
ATOM 534 O O . ILE A 1 67 ? 1.219 20.947 -2.985 1.00 35.59 67 ILE A O 1
ATOM 538 N N . SER A 1 68 ? 0.680 21.262 -5.153 1.00 33.25 68 SER A N 1
ATOM 539 C CA . SER A 1 68 ? 1.677 22.274 -5.534 1.00 33.25 68 SER A CA 1
ATOM 540 C C . SER A 1 68 ? 3.170 21.987 -5.293 1.00 33.25 68 SER A C 1
ATOM 542 O O . SER A 1 68 ? 3.933 22.886 -4.947 1.00 33.25 68 SER A O 1
ATOM 544 N N . GLY A 1 69 ? 3.645 20.770 -5.581 1.00 39.44 69 GLY A N 1
ATOM 545 C CA . GLY A 1 69 ? 5.076 20.555 -5.865 1.00 39.44 69 GLY A CA 1
ATOM 546 C C . GLY A 1 69 ? 6.040 20.755 -4.686 1.00 39.44 69 GLY A C 1
ATOM 547 O O . GLY A 1 69 ? 7.235 20.939 -4.906 1.00 39.44 69 GLY A O 1
ATOM 548 N N . LYS A 1 70 ? 5.553 20.703 -3.441 1.00 38.03 70 LYS A N 1
ATOM 549 C CA . LYS A 1 70 ? 6.391 20.726 -2.233 1.00 38.03 70 LYS A CA 1
ATOM 550 C C . LYS A 1 70 ? 6.493 19.332 -1.601 1.00 38.03 70 LYS A C 1
ATOM 552 O O . LYS A 1 70 ? 5.555 18.546 -1.655 1.00 38.03 70 LYS A O 1
ATOM 557 N N . SER A 1 71 ? 7.681 19.060 -1.055 1.00 46.25 71 SER A N 1
ATOM 558 C CA . SER A 1 71 ? 8.168 17.841 -0.381 1.00 46.25 71 SER A CA 1
ATOM 559 C C . SER A 1 71 ? 7.111 16.923 0.263 1.00 46.25 71 SER A C 1
ATOM 561 O O . SER A 1 71 ? 6.217 17.381 0.976 1.00 46.25 71 SER A O 1
ATOM 563 N N . SER A 1 72 ? 7.339 15.609 0.126 1.00 50.34 72 SER A N 1
ATOM 564 C CA . SER A 1 72 ? 6.645 14.445 0.720 1.00 50.34 72 SER A CA 1
ATOM 565 C C . SER A 1 72 ? 6.621 14.385 2.262 1.00 50.34 72 SER A C 1
ATOM 567 O O . SER A 1 72 ? 6.246 13.372 2.849 1.00 50.34 72 SER A O 1
ATOM 569 N N . SER A 1 73 ? 6.999 15.466 2.945 1.00 51.00 73 SER A N 1
ATOM 570 C CA . SER A 1 73 ? 7.134 15.560 4.404 1.00 51.00 73 SER A CA 1
ATOM 571 C C . SER A 1 73 ? 6.018 16.354 5.101 1.00 51.00 73 SER A C 1
ATOM 573 O O . SER A 1 73 ? 6.179 16.725 6.258 1.00 51.00 73 SER A O 1
ATOM 575 N N . THR A 1 74 ? 4.912 16.664 4.417 1.00 58.31 74 THR A N 1
ATOM 576 C CA . THR A 1 74 ? 3.834 17.534 4.942 1.00 58.31 74 THR A CA 1
ATOM 577 C C . THR A 1 74 ? 2.570 16.787 5.382 1.00 58.31 74 THR A C 1
ATOM 579 O O . THR A 1 74 ? 1.628 17.418 5.864 1.00 58.31 74 THR A O 1
ATOM 582 N N . TRP A 1 75 ? 2.545 15.449 5.299 1.00 60.94 75 TRP A N 1
ATOM 583 C CA . TRP A 1 75 ? 1.398 14.643 5.745 1.00 60.94 75 TRP A CA 1
ATOM 584 C C . TRP A 1 75 ? 1.073 14.854 7.236 1.00 60.94 75 TRP A C 1
ATOM 586 O O . TRP A 1 75 ? -0.102 14.804 7.599 1.00 60.94 75 TRP A O 1
ATOM 596 N N . SER A 1 76 ? 2.068 15.170 8.080 1.00 57.31 76 SER A N 1
ATOM 597 C CA . SER A 1 76 ? 1.889 15.418 9.523 1.00 57.31 76 SER A CA 1
ATOM 598 C C . SER A 1 76 ? 0.982 16.609 9.776 1.00 57.31 76 SER A C 1
ATOM 600 O O . SER A 1 76 ? 0.140 16.586 10.670 1.00 57.31 76 SER A O 1
ATOM 602 N N . LEU A 1 77 ? 1.163 17.644 8.960 1.00 56.50 77 LEU A N 1
ATOM 603 C CA . LEU A 1 77 ? 0.448 18.906 9.057 1.00 56.50 77 LEU A CA 1
ATOM 604 C C . LEU A 1 77 ? -0.918 18.820 8.379 1.00 56.50 77 LEU A C 1
ATOM 606 O O . LEU A 1 77 ? -1.888 19.374 8.885 1.00 56.50 77 LEU A O 1
ATOM 610 N N . ALA A 1 78 ? -1.012 18.106 7.255 1.00 68.25 78 ALA A N 1
ATOM 611 C CA . ALA A 1 78 ? -2.266 17.970 6.521 1.00 68.25 78 ALA A CA 1
ATOM 612 C C . ALA A 1 78 ? -3.256 17.015 7.208 1.00 68.25 78 ALA A C 1
ATOM 614 O O . ALA A 1 78 ? -4.469 17.174 7.079 1.00 68.25 78 ALA A O 1
ATOM 615 N N . ARG A 1 79 ? -2.756 15.979 7.893 1.00 79.06 79 ARG A N 1
ATOM 616 C CA . ARG A 1 79 ? -3.571 14.867 8.409 1.00 79.06 79 ARG A CA 1
ATOM 617 C C . ARG A 1 79 ? -3.184 14.505 9.851 1.00 79.06 79 ARG A C 1
ATOM 619 O O . ARG A 1 79 ? -2.887 13.340 10.125 1.00 79.06 79 ARG A O 1
ATOM 626 N N . PRO A 1 80 ? -3.235 15.457 10.804 1.00 84.81 80 PRO A N 1
ATOM 627 C CA . PRO A 1 80 ? -2.841 15.214 12.197 1.00 84.81 80 PRO A CA 1
ATOM 628 C C . PRO A 1 80 ? -3.712 14.160 12.899 1.00 84.81 80 PRO A C 1
ATOM 630 O O . PRO A 1 80 ? -3.290 13.561 13.881 1.00 84.81 80 PRO A O 1
ATOM 633 N N . PHE A 1 81 ? -4.919 13.893 12.389 1.00 86.81 81 PHE A N 1
ATOM 634 C CA . PHE A 1 81 ? -5.825 12.877 12.930 1.00 86.81 81 PHE A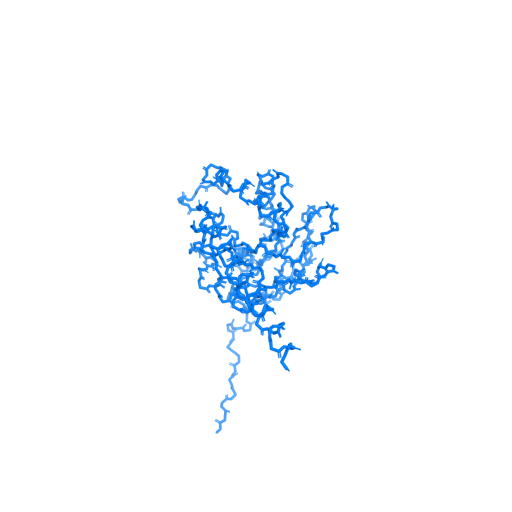 CA 1
ATOM 635 C C . PHE A 1 81 ? -5.394 11.434 12.622 1.00 86.81 81 PHE A C 1
ATOM 637 O O . PHE A 1 81 ? -5.907 10.495 13.236 1.00 86.81 81 PHE A O 1
ATOM 644 N N . LEU A 1 82 ? -4.509 11.234 11.639 1.00 89.00 82 LEU A N 1
ATOM 645 C CA . LEU A 1 82 ? -4.227 9.914 11.086 1.00 89.00 82 LEU A CA 1
ATOM 646 C C . LEU A 1 82 ? -3.655 8.933 12.125 1.00 89.00 82 LEU A C 1
ATOM 648 O O . LEU A 1 82 ? -4.197 7.830 12.202 1.00 89.00 82 LEU A O 1
ATOM 652 N N . PRO A 1 83 ? -2.667 9.296 12.973 1.00 91.62 83 PRO A N 1
ATOM 653 C CA . PRO A 1 83 ? -2.160 8.388 14.002 1.00 91.62 83 PRO A CA 1
ATOM 654 C C 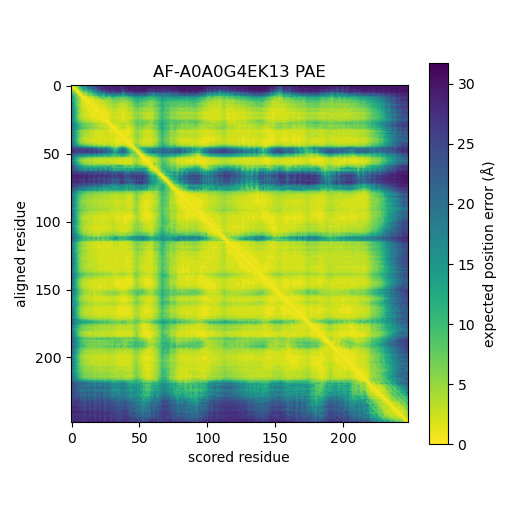. PRO A 1 83 ? -3.268 7.892 14.938 1.00 91.62 83 PRO A C 1
ATOM 656 O O . PRO A 1 83 ? -3.422 6.689 15.128 1.00 91.62 83 PRO A O 1
ATOM 659 N N . ALA A 1 84 ? -4.120 8.796 15.436 1.00 92.31 84 ALA A N 1
ATOM 660 C CA . ALA A 1 84 ? -5.229 8.441 16.325 1.00 92.31 84 ALA A CA 1
ATOM 661 C C . ALA A 1 84 ? -6.260 7.520 15.645 1.00 92.31 84 ALA A C 1
ATOM 663 O O . ALA A 1 84 ? -6.778 6.582 16.260 1.00 92.31 84 ALA A O 1
ATOM 664 N N . ARG A 1 85 ? -6.546 7.747 14.356 1.00 91.38 85 ARG A N 1
ATOM 665 C CA . ARG A 1 85 ? -7.482 6.913 13.591 1.00 91.38 85 ARG A CA 1
ATOM 666 C C . ARG A 1 85 ? -6.922 5.514 13.337 1.00 91.38 85 ARG A C 1
ATOM 668 O O . ARG A 1 85 ? -7.650 4.539 13.507 1.00 91.38 85 ARG A O 1
ATOM 675 N N . LEU A 1 86 ? -5.649 5.406 12.957 1.00 92.75 86 LEU A N 1
ATOM 676 C CA . LEU A 1 86 ? -4.996 4.111 12.750 1.00 92.75 86 LEU A CA 1
ATOM 677 C C . LEU A 1 86 ? -4.832 3.348 14.070 1.00 92.75 86 LEU A C 1
ATOM 679 O O . LEU A 1 86 ? -5.043 2.137 14.094 1.00 92.75 86 LEU A O 1
ATOM 683 N N . GLN A 1 87 ? -4.561 4.049 15.175 1.00 93.19 87 GLN A N 1
ATOM 684 C CA . GLN A 1 87 ? -4.537 3.450 16.509 1.00 93.19 87 GLN A CA 1
ATOM 685 C C . GLN A 1 87 ? -5.907 2.880 16.880 1.00 93.19 87 GLN A C 1
ATOM 687 O O . GLN A 1 87 ? -5.995 1.720 17.258 1.00 93.19 87 GLN A O 1
ATOM 692 N N . THR A 1 88 ? -6.987 3.633 16.650 1.00 92.00 88 THR A N 1
ATOM 693 C CA . THR A 1 88 ? -8.357 3.146 16.886 1.00 92.00 88 THR A CA 1
ATOM 694 C C . THR A 1 88 ? -8.650 1.857 16.111 1.00 92.00 88 THR A C 1
ATOM 696 O O . THR A 1 88 ? -9.288 0.950 16.639 1.00 92.00 88 THR A O 1
ATOM 699 N N . LEU A 1 89 ? -8.191 1.752 14.859 1.00 92.31 89 LEU A N 1
ATOM 700 C CA . LEU A 1 89 ? -8.341 0.528 14.068 1.00 92.31 89 LEU A CA 1
ATOM 701 C C . LEU A 1 89 ? -7.535 -0.631 14.659 1.00 92.31 89 LEU A C 1
ATOM 703 O O . LEU A 1 89 ? -8.070 -1.729 14.810 1.00 92.31 89 LEU A O 1
ATOM 707 N N . SER A 1 90 ? -6.280 -0.375 15.030 1.00 91.50 90 SER A N 1
ATOM 708 C CA . SER A 1 90 ? -5.430 -1.361 15.698 1.00 91.50 90 SER A CA 1
ATOM 709 C C . SER A 1 90 ? -6.076 -1.872 16.991 1.00 91.50 90 SER A C 1
ATOM 711 O O . SER A 1 90 ? -6.140 -3.081 17.205 1.00 91.50 90 SER A O 1
ATOM 713 N N . ASP A 1 91 ? -6.627 -0.979 17.815 1.00 90.62 91 ASP A N 1
ATOM 714 C CA . ASP A 1 91 ? -7.303 -1.317 19.076 1.00 90.62 91 ASP A CA 1
ATOM 715 C C . ASP A 1 91 ? -8.591 -2.124 18.843 1.00 90.62 91 ASP A C 1
ATOM 717 O O . ASP A 1 91 ? -8.977 -2.959 19.659 1.00 90.62 91 ASP A O 1
ATOM 721 N N . GLN A 1 92 ? -9.243 -1.925 17.695 1.00 90.00 92 GLN A N 1
ATOM 722 C CA . GLN A 1 92 ? -10.405 -2.703 17.254 1.00 90.00 92 GLN A CA 1
ATOM 723 C C . GLN A 1 92 ? -10.035 -4.068 16.645 1.00 90.00 92 GLN A C 1
ATOM 725 O O . GLN A 1 92 ? -10.919 -4.798 16.184 1.00 90.00 92 GLN A O 1
ATOM 730 N N . GLY A 1 93 ? -8.749 -4.428 16.645 1.00 90.00 93 GLY A N 1
ATOM 731 C CA . GLY A 1 93 ? -8.251 -5.701 16.130 1.00 90.00 93 GLY A CA 1
ATOM 732 C C . GLY A 1 93 ? -8.077 -5.734 14.612 1.00 90.00 93 GLY A C 1
ATOM 733 O O . GLY A 1 93 ? -7.996 -6.821 14.035 1.00 90.00 93 GLY A O 1
ATOM 734 N N . PHE A 1 94 ? -8.030 -4.573 13.950 1.00 93.06 94 PHE A N 1
ATOM 735 C CA . PHE A 1 94 ? -7.637 -4.501 12.547 1.00 93.06 94 PHE A CA 1
ATOM 736 C C . PHE A 1 94 ? -6.122 -4.514 12.418 1.00 93.06 94 PHE A C 1
ATOM 738 O O . PHE A 1 94 ? -5.407 -3.750 13.065 1.00 93.06 94 PHE A O 1
ATOM 745 N N . LYS A 1 95 ? -5.630 -5.323 11.488 1.00 93.94 95 LYS A N 1
ATOM 746 C CA . LYS A 1 95 ? -4.306 -5.134 10.922 1.00 93.94 95 LYS A CA 1
ATOM 747 C C . LYS A 1 95 ? -4.359 -3.970 9.937 1.00 93.94 95 LYS A C 1
ATOM 749 O O . LYS A 1 95 ? -5.122 -4.012 8.973 1.00 93.94 95 LYS A O 1
ATOM 754 N N . VAL A 1 96 ? -3.550 -2.945 10.176 1.00 94.56 96 VAL A N 1
ATOM 755 C CA . VAL A 1 96 ? -3.445 -1.792 9.277 1.00 94.56 96 VAL A CA 1
ATOM 756 C C . VAL A 1 96 ? -2.457 -2.126 8.164 1.00 94.56 96 VAL A C 1
ATOM 758 O O . VAL A 1 96 ? -1.299 -2.454 8.434 1.00 94.56 96 VAL A O 1
ATOM 761 N N . VAL A 1 97 ? -2.916 -2.059 6.915 1.00 95.88 97 VAL A N 1
ATOM 762 C CA . VAL A 1 97 ? -2.119 -2.390 5.729 1.00 95.88 97 VAL A CA 1
ATOM 763 C C . VAL A 1 97 ? -2.208 -1.256 4.718 1.00 95.88 97 VAL A C 1
ATOM 765 O O . VAL A 1 97 ? -3.288 -0.764 4.415 1.00 95.88 97 VAL A O 1
ATOM 768 N N . VAL A 1 98 ? -1.071 -0.854 4.169 1.00 95.69 98 VAL A N 1
ATOM 769 C CA . VAL A 1 98 ? -0.968 0.141 3.109 1.00 95.69 98 VAL A CA 1
ATOM 770 C C . VAL A 1 98 ? -0.586 -0.551 1.809 1.00 95.69 98 VAL A C 1
ATOM 772 O O . VAL A 1 98 ? 0.421 -1.257 1.754 1.00 95.69 98 VAL A O 1
ATOM 775 N N . PHE A 1 99 ? -1.367 -0.296 0.764 1.00 95.81 99 PHE A N 1
ATOM 776 C CA . PHE A 1 99 ? -1.064 -0.669 -0.614 1.00 95.81 99 PHE A CA 1
ATOM 777 C C . PHE A 1 99 ? -0.774 0.591 -1.427 1.00 95.81 99 PHE A C 1
ATOM 779 O O . PHE A 1 99 ? -1.450 1.611 -1.272 1.00 95.81 99 PHE A O 1
ATOM 786 N N . ALA A 1 100 ? 0.244 0.553 -2.283 1.00 92.88 100 ALA A N 1
ATOM 787 C CA . ALA A 1 100 ? 0.633 1.728 -3.054 1.00 92.88 100 ALA A CA 1
ATOM 788 C C . ALA A 1 100 ? 1.151 1.383 -4.450 1.00 92.88 100 ALA A C 1
ATOM 790 O O . ALA A 1 100 ? 2.052 0.564 -4.608 1.00 92.88 100 ALA A O 1
ATOM 791 N N . ASN A 1 101 ? 0.657 2.113 -5.451 1.00 93.00 101 ASN A N 1
ATOM 792 C CA . ASN A 1 101 ? 1.272 2.172 -6.773 1.00 93.00 101 ASN A CA 1
ATOM 793 C C . ASN A 1 101 ? 2.298 3.314 -6.799 1.00 93.00 101 ASN A C 1
ATOM 795 O O . ASN A 1 101 ? 1.935 4.490 -6.853 1.00 93.00 101 ASN A O 1
ATOM 799 N N . GLN A 1 102 ? 3.588 2.977 -6.791 1.00 91.56 102 GLN A N 1
ATOM 800 C CA . GLN A 1 102 ? 4.703 3.927 -6.907 1.00 91.56 102 GLN A CA 1
ATOM 801 C C . GLN A 1 102 ? 5.438 3.710 -8.233 1.00 91.56 102 GLN A C 1
ATOM 803 O O . GLN A 1 102 ? 6.664 3.633 -8.309 1.00 91.56 102 GLN A O 1
ATOM 808 N N . CYS A 1 103 ? 4.648 3.650 -9.309 1.00 91.00 103 CYS A N 1
ATOM 809 C CA . CYS A 1 103 ? 5.094 3.351 -10.670 1.00 91.00 103 CYS A CA 1
ATOM 810 C C . CYS A 1 103 ? 6.119 4.344 -11.231 1.00 91.00 103 CYS A C 1
ATOM 812 O O . CYS A 1 103 ? 6.710 4.076 -12.277 1.00 91.00 103 CYS A O 1
ATOM 814 N N . TRP A 1 104 ? 6.330 5.491 -10.579 1.00 89.69 104 TRP A N 1
ATOM 815 C CA . TRP A 1 104 ? 7.365 6.441 -10.975 1.00 89.69 104 TRP A CA 1
ATOM 816 C C . TRP A 1 104 ? 8.767 5.837 -10.873 1.00 89.69 104 TRP A C 1
ATOM 818 O O . TRP A 1 104 ? 9.591 6.170 -11.710 1.00 89.69 104 TRP A O 1
ATOM 828 N N . VAL A 1 105 ? 9.025 4.911 -9.940 1.00 91.00 105 VAL A N 1
ATOM 829 C CA . VAL A 1 105 ? 10.329 4.232 -9.830 1.00 91.00 105 VAL A CA 1
ATOM 830 C C . VAL A 1 105 ? 10.628 3.452 -11.111 1.00 91.00 105 VAL A C 1
ATOM 832 O O . VAL A 1 105 ? 11.641 3.687 -11.767 1.00 91.00 105 VAL A O 1
ATOM 835 N N . GLY A 1 106 ? 9.709 2.576 -11.526 1.00 91.81 106 GLY A N 1
ATOM 836 C CA . GLY A 1 106 ? 9.830 1.835 -12.779 1.00 91.81 106 GLY A CA 1
ATOM 837 C C . GLY A 1 106 ? 9.723 2.714 -14.022 1.00 91.81 106 GLY A C 1
ATOM 838 O O . GLY A 1 106 ? 10.334 2.401 -15.037 1.00 91.81 106 GLY A O 1
ATOM 839 N N . THR A 1 107 ? 8.988 3.827 -13.965 1.00 89.94 107 THR A N 1
ATOM 840 C CA . THR A 1 107 ? 8.943 4.794 -15.075 1.00 89.94 107 THR A CA 1
ATOM 841 C C . THR A 1 107 ? 10.309 5.441 -15.277 1.00 89.94 107 THR A C 1
ATOM 843 O O . THR A 1 107 ? 10.870 5.311 -16.361 1.00 89.94 107 THR A O 1
ATOM 846 N N . SER A 1 108 ? 10.887 6.033 -14.226 1.00 87.31 108 SER A N 1
ATOM 847 C CA . SER A 1 108 ? 12.205 6.672 -14.275 1.00 87.31 108 SER A CA 1
ATOM 848 C C . SER A 1 108 ? 13.294 5.704 -14.740 1.00 87.31 108 SER A C 1
ATOM 850 O O . SER A 1 108 ? 14.089 6.046 -15.614 1.00 87.31 108 SER A O 1
ATOM 852 N N . ALA A 1 109 ? 13.285 4.469 -14.232 1.00 86.31 109 ALA A N 1
ATOM 853 C CA . ALA A 1 109 ? 14.274 3.463 -14.610 1.00 86.31 109 ALA A CA 1
ATOM 854 C C . ALA A 1 109 ? 14.174 3.046 -16.088 1.00 86.31 109 ALA A C 1
ATOM 856 O O . ALA A 1 109 ? 15.184 2.772 -16.732 1.00 86.31 109 ALA A O 1
ATOM 857 N N . LEU A 1 110 ? 12.963 3.012 -16.655 1.00 84.88 110 LEU A N 1
ATOM 858 C CA . LEU A 1 110 ? 12.739 2.588 -18.042 1.00 84.88 110 LEU A CA 1
ATOM 859 C C . LEU A 1 110 ? 12.809 3.719 -19.075 1.00 84.88 110 LEU A C 1
ATOM 861 O O . LEU A 1 110 ? 12.949 3.427 -20.271 1.00 84.88 110 LEU A O 1
ATOM 865 N N . ASP A 1 111 ? 12.719 4.973 -18.632 1.00 82.19 111 ASP A N 1
ATOM 866 C CA . ASP A 1 111 ? 12.948 6.163 -19.458 1.00 82.19 111 ASP A CA 1
ATOM 867 C C . ASP A 1 111 ? 14.452 6.426 -19.665 1.00 82.19 111 ASP A C 1
ATOM 869 O O . ASP A 1 111 ? 14.847 6.968 -20.699 1.00 82.19 111 ASP A O 1
ATOM 873 N N . HIS A 1 112 ? 15.300 5.913 -18.764 1.00 76.31 112 HIS A N 1
ATOM 874 C CA . HIS A 1 112 ? 16.764 5.917 -18.872 1.00 76.31 112 HIS A CA 1
ATOM 875 C C . HIS A 1 112 ? 17.343 4.488 -18.963 1.00 76.31 112 HIS A C 1
ATOM 877 O O . HIS A 1 112 ? 18.142 4.078 -18.122 1.00 76.31 112 HIS A O 1
ATOM 883 N N . PRO A 1 113 ? 16.996 3.706 -20.007 1.00 68.56 113 PRO A N 1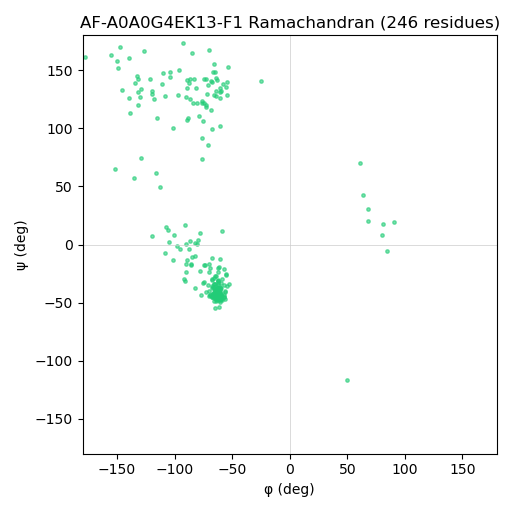
ATOM 884 C CA . PRO A 1 113 ? 17.275 2.268 -20.060 1.00 68.56 113 PRO A CA 1
ATOM 885 C C . PRO A 1 113 ? 18.765 1.911 -20.163 1.00 68.56 113 PRO A C 1
ATOM 887 O O . PRO A 1 113 ? 19.105 0.740 -20.036 1.00 68.56 113 PRO A O 1
ATOM 890 N N . GLN A 1 114 ? 19.635 2.892 -20.425 1.00 74.62 114 GLN A N 1
ATOM 891 C CA . GLN A 1 114 ? 21.083 2.684 -20.499 1.00 74.62 114 GLN A CA 1
ATOM 892 C C . GLN A 1 114 ? 21.688 2.370 -19.120 1.00 74.62 114 GLN A C 1
ATOM 894 O O . GLN A 1 114 ? 22.768 1.793 -19.068 1.00 74.62 114 GLN A O 1
ATOM 899 N N . ASP A 1 115 ? 20.996 2.722 -18.025 1.00 84.81 115 ASP A N 1
ATOM 900 C CA . ASP A 1 115 ? 21.452 2.449 -16.659 1.00 84.81 115 ASP A CA 1
ATOM 901 C C . ASP A 1 115 ? 20.278 2.287 -15.671 1.00 84.81 115 ASP A C 1
ATOM 903 O O . ASP A 1 115 ? 20.045 3.080 -14.753 1.00 84.81 115 ASP A O 1
ATOM 907 N N . VAL A 1 116 ? 19.486 1.234 -15.897 1.00 91.25 116 VAL A N 1
ATOM 908 C CA . VAL A 1 116 ? 18.331 0.868 -15.056 1.00 91.25 116 VAL A CA 1
ATOM 909 C C . VAL A 1 116 ? 18.747 0.687 -13.590 1.00 91.25 116 VAL A C 1
ATOM 911 O O . VAL A 1 116 ? 18.029 1.118 -12.687 1.00 91.25 116 VAL A O 1
ATOM 914 N N . THR A 1 117 ? 19.911 0.077 -13.351 1.00 92.94 117 THR A N 1
ATOM 915 C CA . THR A 1 117 ? 20.434 -0.187 -12.006 1.00 92.94 117 THR A CA 1
ATOM 916 C C . THR A 1 117 ? 20.767 1.108 -11.275 1.00 92.94 117 THR A C 1
ATOM 918 O O . THR A 1 117 ? 20.285 1.282 -10.158 1.00 92.94 117 THR A O 1
ATOM 921 N N . ALA A 1 118 ? 21.496 2.051 -11.887 1.00 90.94 118 ALA A N 1
ATOM 922 C CA . ALA A 1 118 ? 21.784 3.330 -11.232 1.00 90.94 118 ALA A CA 1
ATOM 923 C C . ALA A 1 118 ? 20.506 4.122 -10.924 1.00 90.94 118 ALA A C 1
ATOM 925 O O . ALA A 1 118 ? 20.377 4.688 -9.836 1.00 90.94 118 ALA A O 1
ATOM 926 N N . SER A 1 119 ? 19.524 4.109 -11.835 1.00 91.81 119 SER A N 1
ATOM 927 C CA . SER A 1 119 ? 18.226 4.750 -11.594 1.00 91.81 119 SER A CA 1
ATOM 928 C C . SER A 1 119 ? 17.506 4.144 -10.382 1.00 91.81 119 SER A C 1
ATOM 930 O O . SER A 1 119 ? 17.018 4.870 -9.513 1.00 91.81 119 SER A O 1
ATOM 932 N N . LEU A 1 120 ? 17.493 2.813 -10.262 1.00 93.44 120 LEU A N 1
ATOM 933 C CA . LEU A 1 120 ? 16.932 2.119 -9.102 1.00 93.44 120 LEU A CA 1
ATOM 934 C C . LEU A 1 120 ? 17.689 2.441 -7.805 1.00 93.44 120 LEU A C 1
ATOM 936 O O . LEU A 1 120 ? 17.050 2.720 -6.790 1.00 93.44 120 LEU A O 1
ATOM 940 N N . THR A 1 121 ? 19.025 2.455 -7.840 1.00 92.44 121 THR A N 1
ATOM 941 C CA . THR A 1 121 ? 19.876 2.821 -6.695 1.00 92.44 121 THR A CA 1
ATOM 942 C C . THR A 1 121 ? 19.605 4.245 -6.207 1.00 92.44 121 THR A C 1
ATOM 944 O O . THR A 1 121 ? 19.670 4.496 -5.008 1.00 92.44 121 THR A O 1
ATOM 947 N N . GLN A 1 122 ? 19.249 5.168 -7.102 1.00 90.25 122 GLN A N 1
ATOM 948 C CA . GLN A 1 122 ? 18.885 6.534 -6.736 1.00 90.25 122 GLN A CA 1
ATOM 949 C C . GLN A 1 122 ? 17.462 6.636 -6.161 1.00 90.25 122 GLN A C 1
ATOM 951 O O . GLN A 1 122 ? 17.232 7.350 -5.185 1.00 90.25 122 GLN A O 1
ATOM 956 N N . HIS A 1 123 ? 16.487 5.963 -6.774 1.00 90.25 123 HIS A N 1
ATOM 957 C CA . HIS A 1 123 ? 15.069 6.209 -6.499 1.00 90.25 123 HIS A CA 1
ATOM 958 C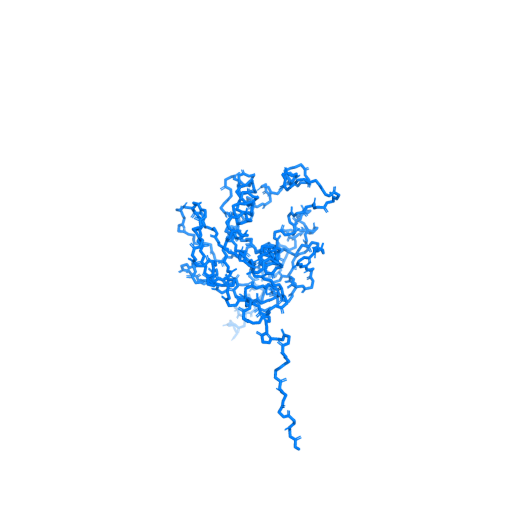 C . HIS A 1 123 ? 14.465 5.335 -5.395 1.00 90.25 123 HIS A C 1
ATOM 960 O O . HIS A 1 123 ? 13.569 5.796 -4.684 1.00 90.25 123 HIS A O 1
ATOM 966 N N . LEU A 1 124 ? 14.937 4.097 -5.214 1.00 91.75 124 LEU A N 1
ATOM 967 C CA . LEU A 1 124 ? 14.416 3.214 -4.165 1.00 91.75 124 LEU A CA 1
ATOM 968 C C . LEU A 1 124 ? 14.666 3.742 -2.745 1.00 91.75 124 LEU A C 1
ATOM 970 O O . LEU A 1 124 ? 13.719 3.712 -1.958 1.00 91.75 124 LEU A O 1
ATOM 974 N N . PRO A 1 125 ? 15.859 4.265 -2.392 1.00 91.38 125 PRO A N 1
ATOM 975 C CA . PRO A 1 125 ? 16.077 4.839 -1.066 1.00 91.38 125 PRO A CA 1
ATOM 976 C C . PRO A 1 125 ? 15.139 6.013 -0.785 1.00 91.38 125 PRO A C 1
ATOM 978 O O . PRO A 1 125 ? 14.534 6.063 0.277 1.00 91.38 125 PRO A O 1
ATOM 981 N N . GLN A 1 126 ? 14.925 6.895 -1.768 1.00 88.50 126 GLN A N 1
ATOM 982 C CA . GLN A 1 126 ? 14.006 8.026 -1.628 1.00 88.50 126 GLN A CA 1
ATOM 983 C C . GLN A 1 126 ? 12.565 7.570 -1.361 1.00 88.50 126 GLN A C 1
ATOM 985 O O . GLN A 1 126 ? 11.892 8.114 -0.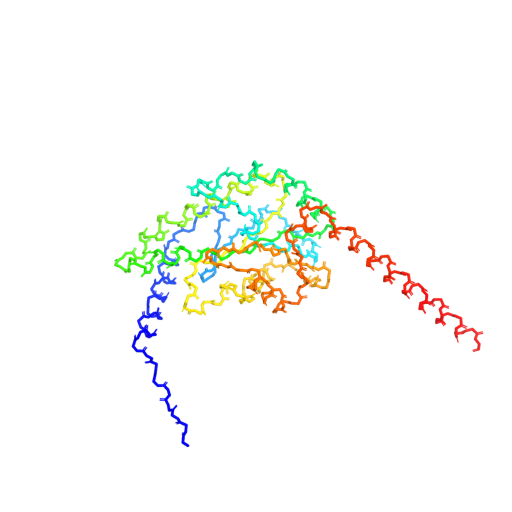486 1.00 88.50 126 GLN A O 1
ATOM 990 N N . LEU A 1 127 ? 12.093 6.561 -2.102 1.00 90.56 127 LEU A N 1
ATOM 991 C CA . LEU A 1 127 ? 10.783 5.960 -1.870 1.00 90.56 127 LEU A CA 1
ATOM 992 C C . LEU A 1 127 ? 10.685 5.393 -0.447 1.00 90.56 127 LEU A C 1
ATOM 994 O O . LEU A 1 127 ? 9.711 5.637 0.261 1.00 90.56 127 LEU A O 1
ATOM 998 N N . VAL A 1 128 ? 11.697 4.644 -0.022 1.00 91.56 128 VAL A N 1
ATOM 999 C CA . VAL A 1 128 ? 11.730 4.037 1.307 1.00 91.56 128 VAL A CA 1
ATOM 1000 C C . VAL A 1 128 ? 11.767 5.095 2.416 1.00 91.56 128 VAL A C 1
ATOM 1002 O O . VAL A 1 128 ? 11.046 4.954 3.404 1.00 91.56 128 VAL A O 1
ATOM 1005 N N . ASP A 1 129 ? 12.518 6.181 2.247 1.00 89.12 129 ASP A N 1
ATOM 1006 C CA . ASP A 1 129 ? 12.584 7.286 3.207 1.00 89.12 129 ASP A CA 1
ATOM 1007 C C . ASP A 1 129 ? 11.229 7.987 3.384 1.00 89.12 129 ASP A C 1
ATOM 1009 O O . ASP A 1 129 ? 10.851 8.348 4.502 1.00 89.12 129 ASP A O 1
ATOM 1013 N N . ASP A 1 130 ? 10.449 8.147 2.309 1.00 86.19 130 ASP A N 1
ATOM 1014 C CA . ASP A 1 130 ? 9.079 8.669 2.385 1.00 86.19 130 ASP A CA 1
ATOM 1015 C C . ASP A 1 130 ? 8.192 7.788 3.275 1.00 86.19 130 ASP A C 1
ATOM 1017 O O . ASP A 1 130 ? 7.501 8.290 4.170 1.00 86.19 130 ASP A O 1
ATOM 1021 N N . PHE A 1 131 ? 8.261 6.470 3.084 1.00 90.06 131 PHE A N 1
ATOM 1022 C CA . PHE A 1 131 ? 7.501 5.524 3.895 1.00 90.06 131 PHE A CA 1
ATOM 1023 C C . PHE A 1 131 ? 8.033 5.409 5.324 1.00 90.06 131 PHE A C 1
ATOM 1025 O O . PHE A 1 131 ? 7.231 5.293 6.243 1.00 90.06 131 PHE A O 1
ATOM 1032 N N . HIS A 1 132 ? 9.342 5.508 5.564 1.00 89.62 132 HIS A N 1
ATOM 1033 C CA . HIS A 1 132 ? 9.882 5.547 6.926 1.00 89.62 132 HIS A CA 1
ATOM 1034 C C . HIS A 1 132 ? 9.409 6.770 7.698 1.00 89.62 132 HIS A C 1
ATOM 1036 O O . HIS A 1 132 ? 9.030 6.649 8.862 1.00 89.62 132 HIS A O 1
ATOM 1042 N N . ARG A 1 133 ? 9.380 7.936 7.050 1.00 88.06 133 ARG A N 1
ATOM 1043 C CA . ARG A 1 133 ? 8.834 9.155 7.648 1.00 88.06 133 ARG A CA 1
ATOM 1044 C C . ARG A 1 133 ? 7.356 8.977 8.002 1.00 88.06 133 ARG A C 1
ATOM 1046 O O . ARG A 1 133 ? 6.963 9.319 9.114 1.00 88.06 133 ARG A O 1
ATOM 1053 N N . PHE A 1 134 ? 6.567 8.374 7.113 1.00 88.69 134 PHE A N 1
ATOM 1054 C CA . PHE A 1 134 ? 5.179 8.013 7.409 1.00 88.69 134 PHE A CA 1
ATOM 1055 C C . PHE A 1 134 ? 5.061 7.024 8.581 1.00 88.69 134 PHE A C 1
ATOM 1057 O O . PHE A 1 134 ? 4.279 7.254 9.496 1.00 88.69 134 PHE A O 1
ATOM 1064 N N . LEU A 1 135 ? 5.848 5.949 8.598 1.00 90.88 135 LEU A N 1
ATOM 1065 C CA . LEU A 1 135 ? 5.832 4.963 9.682 1.00 90.88 135 LEU A CA 1
ATOM 1066 C C . LEU A 1 135 ? 6.202 5.600 11.032 1.00 90.88 135 LEU A C 1
ATOM 1068 O O . LEU A 1 135 ? 5.588 5.285 12.047 1.00 90.88 135 LEU A O 1
ATOM 1072 N N . ALA A 1 136 ? 7.155 6.538 11.042 1.00 90.62 136 ALA A N 1
ATOM 1073 C CA . ALA A 1 136 ? 7.533 7.288 12.238 1.00 90.62 136 ALA A CA 1
ATOM 1074 C C . ALA A 1 136 ? 6.403 8.195 12.753 1.00 90.62 136 ALA A C 1
ATOM 1076 O O . ALA A 1 136 ? 6.251 8.353 13.959 1.00 90.62 136 ALA A O 1
ATOM 1077 N N . PHE A 1 137 ? 5.584 8.759 11.863 1.00 89.56 137 PHE A N 1
ATOM 1078 C CA . PHE A 1 137 ? 4.426 9.570 12.248 1.00 89.56 137 PHE A CA 1
ATOM 1079 C C . PHE A 1 137 ? 3.362 8.810 13.007 1.00 89.56 137 PHE A C 1
ATOM 1081 O O . PHE A 1 137 ? 2.771 9.317 13.956 1.00 89.56 137 PHE A O 1
ATOM 1088 N N . VAL A 1 138 ? 3.043 7.633 12.477 1.00 90.69 138 VAL A N 1
ATOM 1089 C CA . VAL A 1 138 ? 1.908 6.835 12.919 1.00 90.69 138 VAL A CA 1
ATOM 1090 C C . VAL A 1 138 ? 2.322 5.879 14.025 1.00 90.69 138 VAL A C 1
ATOM 1092 O O . VAL A 1 138 ? 1.488 5.135 14.526 1.00 90.69 138 VAL A O 1
ATOM 1095 N N . ALA A 1 139 ? 3.593 5.904 14.435 1.00 90.50 139 ALA A N 1
ATOM 1096 C CA . ALA A 1 139 ? 4.071 5.178 15.594 1.00 90.50 139 ALA A CA 1
ATOM 1097 C C . ALA A 1 139 ? 3.235 5.540 16.844 1.00 90.50 139 ALA A C 1
ATOM 1099 O O . ALA A 1 139 ? 2.892 6.708 17.037 1.00 90.50 139 ALA A O 1
ATOM 1100 N N . PRO A 1 140 ? 2.906 4.559 17.706 1.00 92.00 140 PRO A N 1
ATOM 1101 C CA . PRO A 1 140 ? 3.391 3.174 17.714 1.00 92.00 140 PRO A CA 1
ATOM 1102 C C . PRO A 1 140 ? 2.535 2.175 16.903 1.00 92.00 140 PRO A C 1
ATOM 1104 O O . PRO A 1 140 ? 2.667 0.965 17.105 1.00 92.00 140 PRO A O 1
ATOM 1107 N N . VAL A 1 141 ? 1.655 2.632 16.003 1.00 92.00 141 VAL A N 1
ATOM 1108 C CA . VAL A 1 141 ? 0.753 1.744 15.253 1.00 92.00 141 VAL A CA 1
ATOM 1109 C C . VAL A 1 141 ? 1.548 0.801 14.330 1.00 92.00 141 VAL A C 1
ATOM 1111 O O . VAL A 1 141 ? 2.351 1.268 13.519 1.00 92.00 141 VAL A O 1
ATOM 1114 N N . PRO A 1 142 ? 1.326 -0.528 14.389 1.00 91.69 142 PRO A N 1
ATOM 1115 C CA . PRO A 1 142 ? 1.958 -1.470 13.470 1.00 91.69 142 PRO A CA 1
ATOM 1116 C C . PRO A 1 142 ? 1.299 -1.402 12.082 1.00 91.69 142 PRO A C 1
ATOM 1118 O O . PRO A 1 142 ? 0.190 -1.901 11.892 1.00 91.69 142 PRO A O 1
ATOM 1121 N N . VAL A 1 143 ? 1.985 -0.804 11.101 1.00 93.19 143 VAL A N 1
ATOM 1122 C CA . VAL A 1 143 ? 1.448 -0.592 9.742 1.00 93.19 143 VAL A CA 1
ATOM 1123 C C . VAL A 1 143 ? 2.219 -1.375 8.690 1.00 93.19 143 VAL A C 1
ATOM 1125 O O . VAL A 1 143 ? 3.329 -1.010 8.336 1.00 93.19 143 VAL A O 1
ATOM 1128 N N . TYR A 1 144 ? 1.615 -2.412 8.126 1.00 95.12 144 TYR A N 1
ATOM 1129 C CA . TYR A 1 144 ? 2.203 -3.187 7.031 1.00 95.12 144 TYR A CA 1
ATOM 1130 C C . TYR A 1 144 ? 2.184 -2.388 5.730 1.00 95.12 144 TYR A C 1
ATOM 1132 O O . TYR A 1 144 ? 1.203 -1.704 5.460 1.00 95.12 144 TYR A O 1
ATOM 1140 N N . VAL A 1 145 ? 3.220 -2.500 4.898 1.00 96.31 145 VAL A N 1
ATOM 1141 C CA . VAL A 1 145 ? 3.306 -1.734 3.645 1.00 96.31 145 VAL A CA 1
ATOM 1142 C C . VAL A 1 145 ? 3.680 -2.647 2.487 1.00 96.31 145 VAL A C 1
ATOM 1144 O O . VAL A 1 145 ? 4.659 -3.379 2.589 1.00 96.31 145 VAL A O 1
ATOM 1147 N N . TYR A 1 146 ? 2.941 -2.556 1.383 1.00 97.62 146 TYR A N 1
ATOM 1148 C CA . TYR A 1 146 ? 3.202 -3.241 0.117 1.00 97.62 146 TYR A CA 1
ATOM 1149 C C . TYR A 1 146 ? 3.138 -2.227 -1.026 1.00 97.62 146 TYR A C 1
ATOM 1151 O O . TYR A 1 146 ? 2.175 -1.467 -1.144 1.00 97.62 146 TYR A O 1
ATOM 1159 N N . ILE A 1 147 ? 4.186 -2.186 -1.846 1.00 96.12 147 ILE A N 1
ATOM 1160 C CA . ILE A 1 147 ? 4.368 -1.156 -2.867 1.00 96.12 147 ILE A CA 1
ATOM 1161 C C . ILE A 1 147 ? 4.729 -1.800 -4.197 1.00 96.12 147 ILE A C 1
ATOM 1163 O O . ILE A 1 147 ? 5.793 -2.406 -4.329 1.00 96.12 147 ILE A O 1
ATOM 1167 N N . ALA A 1 148 ? 3.894 -1.579 -5.204 1.00 96.38 148 ALA A N 1
ATOM 1168 C CA . ALA A 1 148 ? 4.210 -1.895 -6.585 1.00 96.38 148 ALA A CA 1
ATOM 1169 C C . ALA A 1 148 ? 5.083 -0.790 -7.188 1.00 96.38 148 ALA A C 1
ATOM 1171 O O . ALA A 1 148 ? 4.682 0.378 -7.231 1.00 96.38 148 ALA A O 1
ATOM 1172 N N . VAL A 1 149 ? 6.275 -1.154 -7.665 1.00 95.69 149 VAL A N 1
ATOM 1173 C CA . VAL A 1 149 ? 7.247 -0.192 -8.222 1.00 95.69 149 VAL A CA 1
ATOM 1174 C C . VAL A 1 149 ? 7.390 -0.288 -9.741 1.00 95.69 149 VAL A C 1
ATOM 1176 O O . VAL A 1 149 ? 8.040 0.560 -10.352 1.00 95.69 149 VAL A O 1
ATOM 1179 N N . ALA A 1 150 ? 6.773 -1.290 -10.371 1.00 94.75 150 ALA A N 1
ATOM 1180 C CA . ALA A 1 150 ? 6.785 -1.446 -11.820 1.00 94.75 150 ALA A CA 1
ATOM 1181 C C . ALA A 1 150 ? 6.036 -0.316 -12.536 1.00 94.75 150 ALA A C 1
ATOM 1183 O O . ALA A 1 150 ? 5.123 0.320 -12.004 1.00 94.75 150 ALA A O 1
ATOM 1184 N N . ARG A 1 151 ? 6.412 -0.087 -13.794 1.00 91.25 151 ARG A N 1
ATOM 1185 C CA . ARG A 1 151 ? 5.733 0.869 -14.669 1.00 91.25 151 ARG A CA 1
ATOM 1186 C C . ARG A 1 151 ? 4.319 0.377 -15.001 1.00 91.25 151 ARG A C 1
ATOM 1188 O O . ARG A 1 151 ? 4.118 -0.800 -15.265 1.00 91.25 151 ARG A O 1
ATOM 1195 N N . ARG A 1 152 ? 3.336 1.278 -15.027 1.00 87.06 152 ARG A N 1
ATOM 1196 C CA . ARG A 1 152 ? 1.911 0.913 -15.138 1.00 87.06 152 ARG A CA 1
ATOM 1197 C C . ARG A 1 152 ? 1.507 0.286 -16.481 1.00 87.06 152 ARG A C 1
ATOM 1199 O O . ARG A 1 152 ? 0.598 -0.531 -16.533 1.00 87.06 152 ARG A O 1
ATOM 1206 N N . ASP A 1 153 ? 2.173 0.648 -17.572 1.00 86.06 153 ASP A N 1
ATOM 1207 C CA . ASP A 1 153 ? 1.808 0.241 -18.939 1.00 86.06 153 ASP A CA 1
ATOM 1208 C C . ASP A 1 153 ? 2.317 -1.156 -19.345 1.00 86.06 153 ASP A C 1
ATOM 1210 O O . ASP A 1 153 ? 2.129 -1.562 -20.496 1.00 86.06 153 ASP A O 1
ATOM 1214 N N . VAL A 1 154 ? 2.997 -1.869 -18.439 1.00 87.56 154 VAL A N 1
ATOM 1215 C CA . VAL A 1 154 ? 3.628 -3.172 -18.717 1.00 87.56 154 VAL A CA 1
ATOM 1216 C C . VAL A 1 154 ? 2.781 -4.367 -18.278 1.00 87.56 154 VAL A C 1
ATOM 1218 O O . VAL A 1 154 ? 3.193 -5.497 -18.513 1.00 87.56 154 VAL A O 1
ATOM 1221 N N . GLY A 1 155 ? 1.605 -4.132 -17.682 1.00 88.88 155 GLY A N 1
ATOM 1222 C CA . GLY A 1 155 ? 0.722 -5.203 -17.205 1.00 88.88 155 GLY A CA 1
ATOM 1223 C C . GLY A 1 155 ? 1.291 -5.975 -16.012 1.00 88.88 155 GLY A C 1
ATOM 1224 O O . GLY A 1 155 ? 1.048 -7.170 -15.885 1.00 88.88 155 GLY A O 1
ATOM 1225 N N . ASP A 1 156 ? 2.085 -5.308 -15.174 1.00 94.50 156 ASP A N 1
ATOM 1226 C CA . ASP A 1 156 ? 2.685 -5.921 -13.992 1.00 94.50 156 ASP A CA 1
ATOM 1227 C C . ASP A 1 156 ? 1.603 -6.349 -12.977 1.00 94.50 156 ASP A C 1
ATOM 1229 O O . ASP A 1 156 ? 0.722 -5.546 -12.657 1.00 94.50 156 ASP A O 1
ATOM 1233 N N . PRO A 1 157 ? 1.656 -7.587 -12.450 1.00 96.00 157 PRO A N 1
ATOM 1234 C CA . PRO A 1 157 ? 0.598 -8.125 -11.602 1.00 96.00 157 PRO A CA 1
ATOM 1235 C C . PRO A 1 157 ? 0.526 -7.467 -10.224 1.00 96.00 157 PRO A C 1
ATOM 1237 O O . PRO A 1 157 ? -0.495 -7.612 -9.562 1.00 96.00 157 PRO A O 1
ATOM 1240 N N . PHE A 1 158 ? 1.554 -6.759 -9.757 1.00 96.56 158 PHE A N 1
ATOM 1241 C CA . PHE A 1 158 ? 1.505 -6.070 -8.469 1.00 96.56 158 PHE A CA 1
ATOM 1242 C C . PHE A 1 158 ? 0.892 -4.675 -8.574 1.00 96.56 158 PHE A C 1
ATOM 1244 O O . PHE A 1 158 ? 0.459 -4.138 -7.560 1.00 96.56 158 PHE A O 1
ATOM 1251 N N . VAL A 1 159 ? 0.798 -4.089 -9.769 1.00 94.50 159 VAL A N 1
ATOM 1252 C CA . VAL A 1 159 ? 0.188 -2.767 -9.953 1.00 94.50 159 VAL A CA 1
ATOM 1253 C C . VAL A 1 159 ? -1.338 -2.876 -9.839 1.00 94.50 159 VAL A C 1
ATOM 1255 O O . VAL A 1 159 ? -1.982 -3.598 -10.602 1.00 94.50 159 VAL A O 1
ATOM 1258 N N . MET A 1 160 ? -1.936 -2.132 -8.899 1.00 93.62 160 MET A N 1
ATOM 1259 C CA . MET A 1 160 ? -3.401 -2.055 -8.771 1.00 93.62 160 MET A CA 1
ATOM 1260 C C . MET A 1 160 ? -4.006 -1.544 -10.089 1.00 93.62 160 MET A C 1
ATOM 1262 O O . MET A 1 160 ? -3.424 -0.631 -10.690 1.00 93.62 160 MET A O 1
ATOM 1266 N N . PRO A 1 161 ? -5.123 -2.124 -10.565 1.00 94.12 161 PRO A N 1
ATOM 1267 C CA . PRO A 1 161 ? -6.159 -2.841 -9.802 1.00 94.12 161 PRO A CA 1
ATOM 1268 C C . PRO A 1 161 ? -5.928 -4.341 -9.537 1.00 94.12 161 PRO A C 1
ATOM 1270 O O . PRO A 1 161 ? -6.790 -4.997 -8.960 1.00 94.12 161 PRO A O 1
ATOM 1273 N N . SER A 1 162 ? -4.796 -4.920 -9.940 1.00 95.38 162 SER A N 1
ATOM 1274 C CA . SER A 1 162 ? -4.522 -6.332 -9.659 1.00 95.38 162 SER A CA 1
ATOM 1275 C C . SER A 1 162 ? -4.390 -6.630 -8.157 1.00 95.38 162 SER A C 1
ATOM 1277 O O . SER A 1 162 ? -3.795 -5.860 -7.401 1.00 95.38 162 SER A O 1
ATOM 1279 N N . ARG A 1 163 ? -4.885 -7.799 -7.729 1.00 97.00 163 ARG A N 1
ATOM 1280 C CA . ARG A 1 163 ? -4.874 -8.256 -6.327 1.00 97.00 163 ARG A CA 1
ATOM 1281 C C . ARG A 1 163 ? -3.545 -8.856 -5.847 1.00 97.00 163 ARG A C 1
ATOM 1283 O O . ARG A 1 163 ? -3.457 -9.246 -4.689 1.00 97.00 163 ARG A O 1
ATOM 1290 N N . ALA A 1 164 ? -2.493 -8.924 -6.667 1.00 98.00 164 ALA A N 1
ATOM 1291 C CA . ALA A 1 164 ? -1.293 -9.688 -6.289 1.00 98.00 164 ALA A CA 1
ATOM 1292 C C . ALA A 1 164 ? -0.574 -9.154 -5.034 1.00 98.00 164 ALA A C 1
ATOM 1294 O O . ALA A 1 164 ? -0.005 -9.940 -4.280 1.00 98.00 164 ALA A O 1
ATOM 1295 N N . MET A 1 165 ? -0.629 -7.843 -4.751 1.00 98.00 165 MET A N 1
ATOM 1296 C CA . MET A 1 165 ? -0.118 -7.319 -3.473 1.00 98.00 165 MET A CA 1
ATOM 1297 C C . MET A 1 165 ? -0.903 -7.864 -2.269 1.00 98.00 165 MET A C 1
ATOM 1299 O O . MET A 1 165 ? -0.306 -8.143 -1.230 1.00 98.00 165 MET A O 1
ATOM 1303 N N . TRP A 1 166 ? -2.222 -8.042 -2.402 1.00 97.75 166 TRP A N 1
ATOM 1304 C CA . TRP A 1 166 ? -3.054 -8.668 -1.374 1.00 97.75 166 TRP A CA 1
ATOM 1305 C C . TRP A 1 166 ? -2.694 -10.143 -1.190 1.00 97.75 166 TRP A C 1
ATOM 1307 O O . TRP A 1 166 ? -2.526 -10.594 -0.062 1.00 97.75 166 TRP A O 1
ATOM 1317 N N . ASP A 1 167 ? -2.505 -10.882 -2.281 1.00 97.50 167 ASP A N 1
ATOM 1318 C CA . ASP A 1 167 ? -2.143 -12.303 -2.214 1.00 97.50 167 ASP A CA 1
ATOM 1319 C C . ASP A 1 167 ? -0.760 -12.507 -1.582 1.00 97.50 167 ASP A C 1
ATOM 1321 O O . ASP A 1 167 ? -0.580 -13.371 -0.721 1.00 97.50 167 ASP A O 1
ATOM 1325 N N . LEU A 1 168 ? 0.203 -11.643 -1.920 1.00 97.25 168 LEU A N 1
ATOM 1326 C CA . LEU A 1 168 ? 1.500 -11.610 -1.252 1.00 97.25 168 LEU A CA 1
ATOM 1327 C C . LEU A 1 168 ? 1.345 -11.297 0.241 1.00 97.25 168 LEU A C 1
ATOM 1329 O O . LEU A 1 168 ? 1.961 -11.960 1.073 1.00 97.25 168 LEU A O 1
ATOM 1333 N N . MET A 1 169 ? 0.496 -10.333 0.601 1.00 95.44 169 MET A N 1
ATOM 1334 C CA . MET A 1 169 ? 0.196 -10.034 1.999 1.00 95.44 169 MET A CA 1
ATOM 1335 C C . MET A 1 169 ? -0.397 -11.249 2.729 1.00 95.44 169 MET A C 1
ATOM 1337 O O . MET A 1 169 ? 0.048 -11.545 3.838 1.00 95.44 169 MET A O 1
ATOM 1341 N N . LEU A 1 170 ? -1.349 -11.967 2.124 1.00 94.12 170 LEU A N 1
ATOM 1342 C CA . LEU A 1 170 ? -1.936 -13.183 2.695 1.00 94.12 170 LEU A CA 1
ATOM 1343 C C . LEU A 1 170 ? -0.888 -14.272 2.928 1.00 94.12 170 LEU A C 1
ATOM 1345 O O . LEU A 1 170 ? -0.915 -14.906 3.978 1.00 94.12 170 LEU A O 1
ATOM 1349 N N . SER A 1 171 ? 0.076 -14.436 2.016 1.00 93.50 171 SER A N 1
ATOM 1350 C CA . SER A 1 171 ? 1.165 -15.413 2.180 1.00 93.50 171 SER A CA 1
ATOM 1351 C C . SER A 1 171 ? 2.043 -15.154 3.415 1.00 93.50 171 SER A C 1
ATOM 1353 O O . SER A 1 171 ? 2.730 -16.051 3.898 1.00 93.50 171 SER A O 1
ATOM 1355 N N . HIS A 1 172 ? 2.005 -13.932 3.956 1.00 90.62 172 HIS A N 1
ATOM 1356 C CA . HIS A 1 172 ? 2.710 -13.548 5.176 1.00 90.62 172 HIS A CA 1
ATOM 1357 C C . HIS A 1 172 ? 1.843 -13.641 6.443 1.00 90.62 172 HIS A C 1
ATOM 1359 O O . HIS A 1 172 ? 2.347 -13.360 7.536 1.00 90.62 172 HIS A O 1
ATOM 1365 N N . MET A 1 173 ? 0.554 -13.970 6.321 1.00 84.31 173 MET A N 1
ATOM 1366 C CA . MET A 1 173 ? -0.354 -14.120 7.457 1.00 84.31 173 MET A CA 1
ATOM 1367 C C . MET A 1 173 ? -0.279 -15.536 8.025 1.00 84.31 173 MET A C 1
ATOM 1369 O O . MET A 1 173 ? -0.182 -16.514 7.294 1.00 84.31 173 MET A O 1
ATOM 1373 N N . ALA A 1 174 ? -0.364 -15.646 9.351 1.00 80.75 174 ALA A N 1
ATOM 1374 C CA . ALA A 1 174 ? -0.416 -16.938 10.038 1.00 80.75 174 ALA A CA 1
ATOM 1375 C C . ALA A 1 174 ? -1.827 -17.558 10.060 1.00 80.75 174 ALA A C 1
ATOM 1377 O O . ALA A 1 174 ? -1.994 -18.696 10.484 1.00 80.75 174 ALA A O 1
ATOM 1378 N N . GLN A 1 175 ? -2.842 -16.792 9.664 1.00 82.38 175 GLN A N 1
ATOM 1379 C CA . GLN A 1 175 ? -4.254 -17.146 9.754 1.00 82.38 175 GLN A CA 1
ATOM 1380 C C . GLN A 1 175 ? -5.034 -16.473 8.624 1.00 82.38 175 GLN A C 1
ATOM 1382 O O . GLN A 1 175 ? -4.594 -15.458 8.077 1.00 82.38 175 GLN A O 1
ATOM 1387 N N . GLU A 1 176 ? -6.197 -17.029 8.299 1.00 88.44 176 GLU A N 1
ATOM 1388 C CA . GLU A 1 176 ? -7.071 -16.488 7.262 1.00 88.44 176 GLU A CA 1
ATOM 1389 C C . GLU A 1 176 ? -7.617 -15.102 7.630 1.00 88.44 176 GLU A C 1
ATOM 1391 O O . GLU A 1 176 ? -7.833 -14.768 8.802 1.00 88.44 176 GLU A O 1
ATOM 1396 N N . VAL A 1 177 ? -7.835 -14.286 6.597 1.00 92.12 177 VAL A N 1
ATOM 1397 C CA . VAL A 1 177 ? -8.415 -12.951 6.738 1.00 92.12 177 VAL A CA 1
ATOM 1398 C C . VAL A 1 177 ? -9.935 -13.037 6.616 1.00 92.12 177 VAL A C 1
ATOM 1400 O O . VAL A 1 177 ? -10.466 -13.517 5.619 1.00 92.12 177 VAL A O 1
ATOM 1403 N N . ASP A 1 178 ? -10.638 -12.494 7.604 1.00 94.12 178 ASP A N 1
ATOM 1404 C CA . ASP A 1 178 ? -12.067 -12.196 7.560 1.00 94.12 178 ASP A CA 1
ATOM 1405 C C . ASP A 1 178 ? -12.297 -11.005 6.620 1.00 94.12 178 ASP A C 1
ATOM 1407 O O . ASP A 1 178 ? -12.309 -9.837 7.028 1.00 94.12 178 ASP A O 1
ATOM 1411 N N . VAL A 1 179 ? -12.426 -11.309 5.327 1.00 94.44 179 VAL A N 1
ATOM 1412 C CA . VAL A 1 179 ? -12.652 -10.317 4.267 1.00 94.44 179 VAL A CA 1
ATOM 1413 C C . VAL A 1 179 ? -13.957 -9.551 4.494 1.00 94.44 179 VAL A C 1
ATOM 1415 O O . VAL A 1 179 ? -13.981 -8.339 4.295 1.00 94.44 179 VAL A O 1
ATOM 1418 N N . ALA A 1 180 ? -15.007 -10.213 4.993 1.00 92.88 180 ALA A N 1
ATOM 1419 C CA . ALA A 1 180 ? -16.319 -9.603 5.217 1.00 92.88 180 ALA A CA 1
ATOM 1420 C C . ALA A 1 180 ? -16.272 -8.469 6.253 1.00 92.88 180 ALA A C 1
ATOM 1422 O O . ALA A 1 180 ? -16.926 -7.438 6.091 1.00 92.88 180 ALA A O 1
ATOM 1423 N N . SER A 1 181 ? -15.461 -8.621 7.303 1.00 92.75 181 SER A N 1
ATOM 1424 C CA . SER A 1 181 ? -15.230 -7.544 8.272 1.00 92.75 181 SER A CA 1
ATOM 1425 C C . SER A 1 181 ? -14.139 -6.551 7.848 1.00 92.75 181 SER A C 1
ATOM 1427 O O . SER A 1 181 ? -13.979 -5.513 8.501 1.00 92.75 181 SER A O 1
ATOM 1429 N N . SER A 1 182 ? -13.372 -6.857 6.803 1.00 95.94 182 SER A N 1
ATOM 1430 C CA . SER A 1 182 ? -12.269 -6.034 6.300 1.00 95.94 182 SER A CA 1
ATOM 1431 C C . SER A 1 182 ? -12.762 -4.951 5.336 1.00 95.94 182 SER A C 1
ATOM 1433 O O . SER A 1 182 ? -13.906 -4.960 4.882 1.00 95.94 182 SER A O 1
ATOM 1435 N N . PHE A 1 183 ? -11.922 -3.956 5.056 1.00 96.25 183 PHE A N 1
ATOM 1436 C CA . PHE A 1 183 ? -12.269 -2.870 4.135 1.00 96.25 183 PHE A CA 1
ATOM 1437 C C . PHE A 1 183 ? -11.044 -2.218 3.507 1.00 96.25 183 PHE A C 1
ATOM 1439 O O . PHE A 1 183 ? -9.933 -2.340 4.023 1.00 96.25 183 PHE A O 1
ATOM 1446 N N . TYR A 1 184 ? -11.279 -1.491 2.417 1.00 96.25 184 TYR A N 1
ATOM 1447 C CA . TYR A 1 184 ? -10.280 -0.703 1.709 1.00 96.25 184 TYR A CA 1
ATOM 1448 C C . TYR A 1 184 ? -10.641 0.785 1.737 1.00 96.25 184 TYR A C 1
ATOM 1450 O O . TYR A 1 184 ? -11.730 1.166 1.316 1.00 96.25 184 TYR A O 1
ATOM 1458 N N . VAL A 1 185 ? -9.733 1.638 2.210 1.00 94.25 185 VAL A N 1
ATOM 1459 C CA . VAL A 1 185 ? -9.870 3.097 2.163 1.00 94.25 185 VAL A CA 1
ATOM 1460 C C . VAL A 1 185 ? -9.304 3.606 0.843 1.00 94.25 185 VAL A C 1
ATOM 1462 O O . VAL A 1 185 ? -8.086 3.599 0.642 1.00 94.25 185 VAL A O 1
ATOM 1465 N N . SER A 1 186 ? -10.193 4.052 -0.042 1.00 90.69 186 SER A N 1
ATOM 1466 C CA . SER A 1 186 ? -9.818 4.607 -1.342 1.00 90.69 186 SER A CA 1
ATOM 1467 C C . SER A 1 186 ? -9.243 6.016 -1.204 1.00 90.69 186 SER A C 1
ATOM 1469 O O . SER A 1 186 ? -9.694 6.806 -0.370 1.00 90.69 186 SER A O 1
ATOM 1471 N N . GLY A 1 187 ? -8.227 6.314 -2.013 1.00 82.19 187 GLY A N 1
ATOM 1472 C CA . GLY A 1 187 ? -7.586 7.619 -2.093 1.00 82.19 187 GLY A CA 1
ATOM 1473 C C . GLY A 1 187 ? -8.174 8.538 -3.158 1.00 82.19 187 GLY A C 1
ATOM 1474 O O . GLY A 1 187 ? -9.034 8.129 -3.931 1.00 82.19 187 GLY A O 1
ATOM 1475 N N . PRO A 1 188 ? -7.728 9.804 -3.200 1.00 80.81 188 PRO A N 1
ATOM 1476 C CA . PRO A 1 188 ? -8.061 10.707 -4.287 1.00 80.81 188 PRO A CA 1
ATOM 1477 C C . PRO A 1 188 ? -7.352 10.290 -5.583 1.00 80.81 188 PRO A C 1
ATOM 1479 O O . PRO A 1 188 ? -6.399 9.509 -5.576 1.00 80.81 188 PRO A O 1
ATOM 1482 N N . GLU A 1 189 ? -7.787 10.878 -6.696 1.00 82.06 189 GLU A N 1
ATOM 1483 C CA . GLU A 1 189 ? -7.095 10.770 -7.982 1.00 82.06 189 GLU A CA 1
ATOM 1484 C C . GLU A 1 189 ? -5.630 11.219 -7.860 1.00 82.06 189 GLU A C 1
ATOM 1486 O O . GLU A 1 189 ? -5.328 12.259 -7.267 1.00 82.06 189 GLU A O 1
ATOM 1491 N N . HIS A 1 190 ? -4.707 10.459 -8.450 1.00 75.94 190 HIS A N 1
ATOM 1492 C CA . HIS A 1 190 ? -3.301 10.832 -8.529 1.00 75.94 190 HIS A CA 1
ATOM 1493 C C . HIS A 1 190 ? -2.650 10.316 -9.816 1.00 75.94 190 HIS A C 1
ATOM 1495 O O . HIS A 1 190 ? -3.184 9.497 -10.553 1.00 75.94 190 HIS A O 1
ATOM 1501 N N . ARG A 1 191 ? -1.423 10.765 -10.097 1.00 77.19 191 ARG A N 1
ATOM 1502 C CA . ARG A 1 191 ? -0.719 10.442 -11.354 1.00 77.19 191 ARG A CA 1
ATOM 1503 C C . ARG A 1 191 ? -0.585 8.937 -11.650 1.00 77.19 191 ARG A C 1
ATOM 1505 O O . ARG A 1 191 ? -0.426 8.559 -12.806 1.00 77.19 191 ARG A O 1
ATOM 1512 N N . TRP A 1 192 ? -0.599 8.089 -10.623 1.00 79.88 192 TRP A N 1
ATOM 1513 C CA . TRP A 1 192 ? -0.297 6.656 -10.733 1.00 79.88 192 TRP A CA 1
ATOM 1514 C C . TRP A 1 192 ? -1.451 5.750 -10.296 1.00 79.88 192 TRP A C 1
ATOM 1516 O O . TRP A 1 192 ? -1.272 4.535 -10.243 1.00 79.88 192 TRP A O 1
ATOM 1526 N N . GLY A 1 193 ? -2.627 6.313 -10.022 1.00 79.56 193 GLY A N 1
ATOM 1527 C CA . GLY A 1 193 ? -3.768 5.577 -9.494 1.00 79.56 193 GLY A CA 1
ATOM 1528 C C . GLY A 1 193 ? -4.992 6.470 -9.333 1.00 79.56 193 GLY A C 1
ATOM 1529 O O . GLY A 1 193 ? -4.895 7.694 -9.318 1.00 79.56 193 GLY A O 1
ATOM 1530 N N . SER A 1 194 ? -6.148 5.838 -9.243 1.00 85.12 194 SER A N 1
ATOM 1531 C CA . SER A 1 194 ? -7.448 6.496 -9.202 1.00 85.12 194 SER A CA 1
ATOM 1532 C C . SER A 1 194 ? -8.358 5.796 -8.194 1.00 85.12 194 SER A C 1
ATOM 1534 O O . SER A 1 194 ? -8.156 4.608 -7.918 1.00 85.12 194 SER A O 1
ATOM 1536 N N . PRO A 1 195 ? -9.430 6.454 -7.721 1.00 87.31 195 PRO A N 1
ATOM 1537 C CA . PRO A 1 195 ? -10.476 5.780 -6.958 1.00 87.31 195 PRO A CA 1
ATOM 1538 C C . PRO A 1 195 ? -11.087 4.585 -7.709 1.00 87.31 195 PRO A C 1
ATOM 1540 O O . PRO A 1 195 ? -11.574 3.639 -7.095 1.00 87.31 195 PRO A O 1
ATOM 1543 N N . ARG A 1 196 ? -11.051 4.597 -9.051 1.00 91.38 196 ARG A N 1
ATOM 1544 C CA . ARG A 1 196 ? -11.482 3.459 -9.875 1.00 91.38 196 ARG A CA 1
ATOM 1545 C C . ARG A 1 196 ? -10.552 2.258 -9.708 1.00 91.38 196 ARG A C 1
ATOM 1547 O O . ARG A 1 196 ? -11.051 1.144 -9.586 1.00 91.38 196 ARG A O 1
ATOM 1554 N N . ASP A 1 197 ? -9.238 2.474 -9.706 1.00 92.31 197 ASP A N 1
ATOM 1555 C CA . ASP A 1 197 ? -8.263 1.395 -9.499 1.00 92.31 197 ASP A CA 1
ATOM 1556 C C . ASP A 1 197 ? -8.422 0.781 -8.105 1.00 92.31 197 ASP A C 1
ATOM 1558 O O . ASP A 1 197 ? -8.407 -0.439 -7.964 1.00 92.31 197 ASP A O 1
ATOM 1562 N N . ASP A 1 198 ? -8.640 1.626 -7.093 1.00 92.88 198 ASP A N 1
ATOM 1563 C CA . ASP A 1 198 ? -8.908 1.198 -5.718 1.00 92.88 198 ASP A CA 1
ATOM 1564 C C . ASP A 1 198 ? -10.186 0.356 -5.627 1.00 92.88 198 ASP A C 1
ATOM 1566 O O . ASP A 1 198 ? -10.201 -0.687 -4.974 1.00 92.88 198 ASP A O 1
ATOM 1570 N N . ALA A 1 199 ? -11.261 0.788 -6.296 1.00 94.44 199 ALA A N 1
ATOM 1571 C CA . ALA A 1 199 ? -12.525 0.062 -6.315 1.00 94.44 199 ALA A CA 1
ATOM 1572 C C . ALA A 1 199 ? -12.388 -1.311 -6.983 1.00 94.44 199 ALA A C 1
ATOM 1574 O O . ALA A 1 199 ? -12.874 -2.299 -6.442 1.00 94.44 199 ALA A O 1
ATOM 1575 N N . GLN A 1 200 ? -11.677 -1.390 -8.110 1.00 97.06 200 GLN A N 1
ATOM 1576 C CA . GLN A 1 200 ? -11.422 -2.656 -8.803 1.00 97.06 200 GLN A CA 1
ATOM 1577 C C . GLN A 1 200 ? -10.501 -3.583 -7.999 1.00 97.06 200 GLN A C 1
ATOM 1579 O O . GLN A 1 200 ? -10.728 -4.790 -7.965 1.00 97.06 200 GLN A O 1
ATOM 1584 N N . PHE A 1 201 ? -9.493 -3.033 -7.316 1.00 96.75 201 PHE A N 1
ATOM 1585 C CA . PHE A 1 201 ? -8.663 -3.797 -6.385 1.00 96.75 201 PHE A CA 1
ATOM 1586 C C . PHE A 1 201 ? -9.505 -4.375 -5.242 1.00 96.75 201 PHE A C 1
ATOM 1588 O O . PHE A 1 201 ? -9.434 -5.571 -4.960 1.00 96.75 201 PHE A O 1
ATOM 1595 N N . ALA A 1 202 ? -10.325 -3.540 -4.600 1.00 97.19 202 ALA A N 1
ATOM 1596 C CA . ALA A 1 202 ? -11.193 -3.958 -3.509 1.00 97.19 202 ALA A CA 1
ATOM 1597 C C . ALA A 1 202 ? -12.203 -5.021 -3.967 1.00 97.19 202 ALA A C 1
ATOM 1599 O O . ALA A 1 202 ? -12.358 -6.031 -3.286 1.00 97.19 202 ALA A O 1
ATOM 1600 N N . GLU A 1 203 ? -12.812 -4.851 -5.142 1.00 97.31 203 GLU A N 1
ATOM 1601 C CA . GLU A 1 203 ? -13.712 -5.828 -5.763 1.00 97.31 203 GLU A CA 1
ATOM 1602 C C . GLU A 1 203 ? -13.013 -7.170 -6.021 1.00 97.31 203 GLU A C 1
ATOM 1604 O O . GLU A 1 203 ? -13.529 -8.213 -5.625 1.00 97.31 203 GLU A O 1
ATOM 1609 N N . ALA A 1 204 ? -11.805 -7.159 -6.596 1.00 97.25 204 ALA A N 1
ATOM 1610 C CA . ALA A 1 204 ? -11.029 -8.373 -6.870 1.00 97.25 204 ALA A CA 1
ATOM 1611 C C . ALA A 1 204 ? -10.653 -9.162 -5.599 1.00 97.25 204 ALA A C 1
ATOM 1613 O O . ALA A 1 204 ? -10.388 -10.370 -5.660 1.00 97.25 204 ALA A O 1
ATOM 1614 N N . VAL A 1 205 ? -10.613 -8.483 -4.450 1.00 97.00 205 VAL A N 1
ATOM 1615 C CA . VAL A 1 205 ? -10.390 -9.089 -3.132 1.00 97.00 205 VAL A CA 1
ATOM 1616 C C . VAL A 1 205 ? -11.708 -9.467 -2.438 1.00 97.00 205 VAL A C 1
ATOM 1618 O O . VAL A 1 205 ? -11.729 -10.419 -1.661 1.00 97.00 205 VAL A O 1
ATOM 1621 N N . GLY A 1 206 ? -12.801 -8.753 -2.710 1.00 96.69 206 GLY A N 1
ATOM 1622 C CA . GLY A 1 206 ? -14.068 -8.842 -1.976 1.00 96.69 206 GLY A CA 1
ATOM 1623 C C . GLY A 1 206 ? -14.175 -7.873 -0.789 1.00 96.69 206 GLY A C 1
ATOM 1624 O O . GLY A 1 206 ? -14.985 -8.088 0.109 1.00 96.69 206 GLY A O 1
ATOM 1625 N N . LEU A 1 207 ? -13.358 -6.816 -0.751 1.00 96.62 207 LEU A N 1
ATOM 1626 C CA . LEU A 1 207 ? -13.399 -5.784 0.287 1.00 96.62 207 LEU A CA 1
ATOM 1627 C C . LEU A 1 207 ? -14.473 -4.742 -0.019 1.00 96.62 207 LEU A C 1
ATOM 1629 O O . LEU A 1 207 ? -14.603 -4.274 -1.150 1.00 96.62 207 LEU A O 1
ATOM 1633 N N . ARG A 1 208 ? -15.163 -4.262 1.020 1.00 94.94 208 ARG A N 1
ATOM 1634 C CA . ARG A 1 208 ? -15.937 -3.021 0.893 1.00 94.94 208 ARG A CA 1
ATOM 1635 C C . ARG A 1 208 ? -15.000 -1.824 0.735 1.00 94.94 208 ARG A C 1
ATOM 1637 O O . ARG A 1 208 ? -13.980 -1.728 1.425 1.00 94.94 208 ARG A O 1
ATOM 1644 N N . VAL A 1 209 ? -15.388 -0.886 -0.121 1.00 94.62 209 VAL A N 1
ATOM 1645 C CA . VAL A 1 209 ? -14.682 0.384 -0.305 1.00 94.62 209 VAL A CA 1
ATOM 1646 C C . VAL A 1 209 ? -15.235 1.418 0.667 1.00 94.62 209 VAL A C 1
ATOM 1648 O O . VAL A 1 209 ? -16.444 1.563 0.828 1.00 94.62 209 VAL A O 1
ATOM 1651 N N . VAL A 1 210 ? -14.336 2.150 1.310 1.00 92.88 210 VAL A N 1
ATOM 1652 C CA . VAL A 1 210 ? -14.634 3.281 2.184 1.00 92.88 210 VAL A CA 1
ATOM 1653 C C . VAL A 1 210 ? -13.955 4.505 1.591 1.00 92.88 210 VAL A C 1
ATOM 1655 O O . VAL A 1 210 ? -12.776 4.455 1.234 1.00 92.88 210 VAL A O 1
ATOM 1658 N N . SER A 1 211 ? -14.684 5.612 1.474 1.00 89.06 211 SER A N 1
ATOM 1659 C CA . SER A 1 211 ? -14.085 6.862 1.012 1.00 89.06 211 SER A CA 1
ATOM 1660 C C . SER A 1 211 ? -13.075 7.380 2.041 1.00 89.06 211 SER A C 1
ATOM 1662 O O . SER A 1 211 ? -13.246 7.202 3.254 1.00 89.06 211 SER A O 1
ATOM 1664 N N . PHE A 1 212 ? -12.026 8.069 1.585 1.00 86.44 212 PHE A N 1
ATOM 1665 C CA . PHE A 1 212 ? -11.102 8.719 2.513 1.00 86.44 212 PHE A CA 1
ATOM 1666 C C . PHE A 1 212 ? -11.820 9.703 3.453 1.00 86.44 212 PHE A C 1
ATOM 1668 O O . PHE A 1 212 ? -11.458 9.818 4.622 1.00 86.44 212 PHE A O 1
ATOM 1675 N N . GLU A 1 213 ? -12.857 10.388 2.971 1.00 85.44 213 GLU A N 1
ATOM 1676 C CA . GLU A 1 213 ? -13.630 11.351 3.756 1.00 85.44 213 GLU A CA 1
ATOM 1677 C C . GLU A 1 213 ? -14.398 10.682 4.908 1.00 85.44 213 GLU A C 1
ATOM 1679 O O . GLU A 1 213 ? -14.364 11.164 6.045 1.00 85.44 213 GLU A O 1
ATOM 1684 N N . ASP A 1 214 ? -15.043 9.540 4.660 1.00 88.56 214 ASP A N 1
ATOM 1685 C CA . ASP A 1 214 ? -15.749 8.782 5.701 1.00 88.56 214 ASP A CA 1
ATOM 1686 C C . ASP A 1 214 ? -14.785 8.198 6.731 1.00 88.56 214 ASP A C 1
ATOM 1688 O O . ASP A 1 214 ? -15.076 8.179 7.933 1.00 88.56 214 ASP A O 1
ATOM 1692 N N . PHE A 1 215 ? -13.612 7.761 6.272 1.00 89.00 215 PHE A N 1
ATOM 1693 C CA . PHE A 1 215 ? -12.523 7.334 7.140 1.00 89.00 215 PHE A CA 1
ATOM 1694 C C . PHE A 1 215 ? -11.996 8.493 8.003 1.00 89.00 215 PHE A C 1
ATOM 1696 O O . PHE A 1 215 ? -11.854 8.351 9.221 1.00 89.00 215 PHE A O 1
ATOM 1703 N N . ALA A 1 216 ? -11.757 9.661 7.403 1.00 84.75 216 ALA A N 1
ATOM 1704 C CA . ALA A 1 216 ? -11.238 10.841 8.087 1.00 84.75 216 ALA A CA 1
ATOM 1705 C C . ALA A 1 216 ? -12.213 11.355 9.152 1.00 84.75 216 ALA A C 1
ATOM 1707 O O . ALA A 1 216 ? -11.842 11.531 10.316 1.00 84.75 216 ALA A O 1
ATOM 1708 N N . THR A 1 217 ? -13.484 11.506 8.781 1.00 84.75 217 THR A N 1
ATOM 1709 C CA . THR A 1 217 ? -14.553 11.998 9.665 1.00 84.75 217 THR A CA 1
ATOM 1710 C C . THR A 1 217 ? -15.015 10.960 10.690 1.00 84.75 217 THR A C 1
ATOM 1712 O O . THR A 1 217 ? -15.609 11.312 11.704 1.00 84.75 217 THR A O 1
ATOM 1715 N N . GLY A 1 218 ? -14.709 9.675 10.485 1.00 79.81 218 GLY A N 1
ATOM 1716 C CA . GLY A 1 218 ? -15.114 8.591 11.384 1.00 79.81 218 GLY A CA 1
ATOM 1717 C C . GLY A 1 218 ? -16.555 8.125 11.190 1.00 79.81 218 GLY A C 1
ATOM 1718 O O . GLY A 1 218 ? -17.024 7.289 11.966 1.00 79.81 218 GLY A O 1
ATOM 1719 N N . ARG A 1 219 ? -17.237 8.605 10.140 1.00 79.81 219 ARG A N 1
ATOM 1720 C CA . ARG A 1 219 ? -18.579 8.149 9.743 1.00 79.81 219 ARG A CA 1
ATOM 1721 C C . ARG A 1 219 ? -18.629 6.637 9.537 1.00 79.81 219 ARG A C 1
ATOM 1723 O O . ARG A 1 219 ? -19.583 5.993 9.966 1.00 79.81 219 ARG A O 1
ATOM 1730 N N . MET A 1 220 ? -17.546 6.052 9.024 1.00 77.00 220 MET A N 1
ATOM 1731 C CA . MET A 1 220 ? -17.418 4.600 8.879 1.00 77.00 220 MET A CA 1
ATOM 1732 C C . MET A 1 220 ? -17.586 3.855 10.213 1.00 77.00 220 MET A C 1
ATOM 1734 O O . MET A 1 220 ? -18.296 2.857 10.275 1.00 77.00 220 MET A O 1
ATOM 1738 N N . THR A 1 221 ? -16.961 4.315 11.302 1.00 67.19 221 THR A N 1
ATOM 1739 C CA . THR A 1 221 ? -17.055 3.622 12.599 1.00 67.19 221 THR A CA 1
ATOM 1740 C C . THR A 1 221 ? -18.484 3.644 13.143 1.00 67.19 221 THR A C 1
ATOM 1742 O O . THR A 1 221 ? -18.911 2.676 13.770 1.00 67.19 221 THR A O 1
ATOM 1745 N N . ALA A 1 222 ? -19.237 4.716 12.884 1.00 61.94 222 ALA A N 1
ATOM 1746 C CA . ALA A 1 222 ? -20.650 4.792 13.242 1.00 61.94 222 ALA A CA 1
ATOM 1747 C C . ALA A 1 222 ? -21.494 3.808 12.415 1.00 61.94 222 ALA A C 1
ATOM 1749 O O . ALA A 1 222 ? -22.282 3.054 12.985 1.00 61.94 222 ALA A O 1
ATOM 1750 N N . GLN A 1 223 ? -21.261 3.744 11.101 1.00 64.12 223 GLN A N 1
ATOM 1751 C CA . GLN A 1 223 ? -21.965 2.825 10.208 1.00 64.12 223 GLN A CA 1
ATOM 1752 C C . GLN A 1 223 ? -21.685 1.353 10.552 1.00 64.12 223 GLN A C 1
ATOM 1754 O O . GLN A 1 223 ? -22.616 0.573 10.716 1.00 64.12 223 GLN A O 1
ATOM 1759 N N . MET A 1 224 ? -20.422 0.985 10.787 1.00 69.12 224 MET A N 1
ATOM 1760 C CA . MET A 1 224 ? -20.054 -0.384 11.176 1.00 69.12 224 MET A CA 1
ATOM 1761 C C . MET A 1 224 ? -20.668 -0.805 12.517 1.00 69.12 224 MET A C 1
ATOM 1763 O O . MET A 1 224 ? -21.005 -1.975 12.712 1.00 69.12 224 MET A O 1
ATOM 1767 N N . LYS A 1 225 ? -20.805 0.133 13.467 1.00 65.88 225 LYS A N 1
ATOM 1768 C CA . LYS A 1 225 ? -21.500 -0.125 14.736 1.00 65.88 225 LYS A CA 1
ATOM 1769 C C . LYS A 1 225 ? -22.994 -0.365 14.507 1.00 65.88 225 LYS A C 1
ATOM 1771 O O . LYS A 1 225 ? -23.537 -1.297 15.095 1.00 65.88 225 LYS A O 1
ATOM 1776 N N . ALA A 1 226 ? -23.631 0.428 13.646 1.00 62.66 226 ALA A N 1
ATOM 1777 C CA . ALA A 1 226 ? -25.044 0.274 13.302 1.00 62.66 226 ALA A CA 1
ATOM 1778 C C . ALA A 1 226 ? -25.326 -1.056 12.577 1.00 62.66 226 ALA A C 1
ATOM 1780 O O . ALA A 1 226 ? -26.239 -1.785 12.961 1.00 62.66 226 ALA A O 1
ATOM 1781 N N . GLU A 1 227 ? -24.496 -1.427 11.598 1.00 67.94 227 GLU A N 1
ATOM 1782 C CA . GLU A 1 227 ? -24.614 -2.694 10.863 1.00 67.94 227 GLU A CA 1
ATOM 1783 C C . GLU A 1 227 ? -24.466 -3.900 11.801 1.00 67.94 227 GLU A C 1
ATOM 1785 O O . GLU A 1 227 ? -25.302 -4.804 11.791 1.00 67.94 227 GLU A O 1
ATOM 1790 N N . ARG A 1 228 ? -23.483 -3.885 12.711 1.00 65.38 228 ARG A N 1
ATOM 1791 C CA . ARG A 1 228 ? -23.336 -4.943 13.726 1.00 65.38 228 ARG A CA 1
ATOM 1792 C C . ARG A 1 228 ? -24.530 -5.048 14.668 1.00 65.38 228 ARG A C 1
ATOM 1794 O O . ARG A 1 228 ? -24.957 -6.161 14.966 1.00 65.38 228 ARG A O 1
ATOM 1801 N N . ALA A 1 229 ? -25.066 -3.919 15.130 1.00 64.00 229 ALA A N 1
ATOM 1802 C CA . ALA A 1 229 ? -26.257 -3.914 15.976 1.00 64.00 229 ALA A CA 1
ATOM 1803 C C . ALA A 1 229 ? -27.464 -4.522 15.240 1.00 64.00 229 ALA A C 1
ATOM 1805 O O . ALA A 1 229 ? -28.188 -5.336 15.813 1.00 64.00 229 ALA A O 1
ATOM 1806 N N . SER A 1 230 ? -27.624 -4.210 13.949 1.00 62.12 230 SER A N 1
ATOM 1807 C CA . SER A 1 230 ? -28.702 -4.765 13.126 1.00 62.12 230 SER A CA 1
ATOM 1808 C C . SER A 1 230 ? -28.579 -6.284 12.936 1.00 62.12 230 SER A C 1
ATOM 1810 O O . SER A 1 230 ? -29.551 -7.003 13.168 1.00 62.12 230 SER A O 1
ATOM 1812 N N . VAL A 1 231 ? -27.380 -6.802 12.643 1.00 65.94 231 VAL A N 1
ATOM 1813 C CA . VAL A 1 231 ? -27.134 -8.247 12.469 1.00 65.94 231 VAL A CA 1
ATOM 1814 C C . VAL A 1 231 ? -27.315 -9.006 13.785 1.00 65.94 231 VAL A C 1
ATOM 1816 O O . VAL A 1 231 ? -27.943 -10.064 13.807 1.00 65.94 231 VAL A O 1
ATOM 1819 N N . SER A 1 232 ? -26.835 -8.452 14.903 1.00 67.19 232 SER A N 1
ATOM 1820 C CA . SER A 1 232 ? -27.040 -9.039 16.233 1.00 67.19 232 SER A CA 1
ATOM 1821 C C . SER A 1 232 ? -28.527 -9.123 16.593 1.00 67.19 232 SER A C 1
ATOM 1823 O O . SER A 1 232 ? -28.970 -10.140 17.122 1.00 67.19 232 SER A O 1
ATOM 1825 N N . SER A 1 233 ? -29.309 -8.086 16.269 1.00 64.12 233 SER A N 1
ATOM 1826 C CA . SER A 1 233 ? -30.758 -8.082 16.498 1.00 64.12 233 SER A CA 1
ATOM 1827 C C . SER A 1 233 ? -31.486 -9.115 15.629 1.00 64.12 233 SER A C 1
ATOM 1829 O O . SER A 1 233 ? -32.308 -9.872 16.137 1.00 64.12 233 SER A O 1
ATOM 1831 N N . ALA A 1 234 ? -31.121 -9.237 14.348 1.00 60.22 234 ALA A N 1
ATOM 1832 C CA . ALA A 1 234 ? -31.716 -10.207 13.432 1.00 60.22 234 ALA A CA 1
ATOM 1833 C C . ALA A 1 234 ? -31.410 -11.658 13.841 1.00 60.22 234 ALA A C 1
ATOM 1835 O O . ALA A 1 234 ? -32.281 -12.523 13.759 1.00 60.22 234 ALA A O 1
ATOM 1836 N N . THR A 1 235 ? -30.196 -11.916 14.335 1.00 64.56 235 THR A N 1
ATOM 1837 C CA . THR A 1 235 ? -29.777 -13.250 14.794 1.00 64.56 235 THR A CA 1
ATOM 1838 C C . THR A 1 235 ? -30.498 -13.645 16.087 1.00 64.56 235 THR A C 1
ATOM 1840 O O . THR A 1 235 ? -30.967 -14.774 16.204 1.00 64.56 235 THR A O 1
ATOM 1843 N N . SER A 1 236 ? -30.670 -12.702 17.021 1.00 65.50 236 SER A N 1
ATOM 1844 C CA . SER A 1 236 ? -31.458 -12.901 18.247 1.00 65.50 236 SER A CA 1
ATOM 1845 C C . SER A 1 236 ? -32.915 -13.251 17.937 1.00 65.50 236 SER A C 1
ATOM 1847 O O . SER A 1 236 ? -33.446 -14.222 18.468 1.00 65.50 236 SER A O 1
ATOM 1849 N N . VAL A 1 237 ? -33.547 -12.500 17.030 1.00 65.62 237 VAL A N 1
ATOM 1850 C CA . VAL A 1 237 ? -34.944 -12.726 16.627 1.00 65.62 237 VAL A CA 1
ATOM 1851 C C . VAL A 1 237 ? -35.111 -14.067 15.906 1.00 65.62 237 VAL A C 1
ATOM 1853 O O . VAL A 1 237 ? -36.108 -14.759 16.110 1.00 65.62 237 VAL A O 1
ATOM 1856 N N . ALA A 1 238 ? -34.143 -14.470 15.077 1.00 58.91 238 ALA A N 1
ATOM 1857 C CA . ALA A 1 238 ? -34.159 -15.778 14.424 1.00 58.91 238 ALA A CA 1
ATOM 1858 C C . ALA A 1 238 ? -34.037 -16.932 15.437 1.00 58.91 238 ALA A C 1
ATOM 1860 O O . ALA A 1 238 ? -34.758 -17.924 15.315 1.00 58.91 238 ALA A O 1
ATOM 1861 N N . SER A 1 239 ? -33.187 -16.777 16.458 1.00 62.00 239 SER A N 1
ATOM 1862 C CA . SER A 1 239 ? -32.989 -17.781 17.510 1.00 62.00 239 SER A CA 1
ATOM 1863 C C . SER A 1 239 ? -34.235 -17.940 18.393 1.00 62.00 239 SER A C 1
ATOM 1865 O O . SER A 1 239 ? -34.705 -19.060 18.582 1.00 62.00 239 SER A O 1
ATOM 1867 N N . GLU A 1 240 ? -34.858 -16.837 18.830 1.00 61.59 240 GLU A N 1
ATOM 1868 C CA . GLU A 1 240 ? -36.119 -16.877 19.596 1.00 61.59 240 GLU A CA 1
ATOM 1869 C C . GLU A 1 240 ? -37.277 -17.498 18.796 1.00 61.59 240 GLU A C 1
ATOM 1871 O O . GLU A 1 240 ? -38.159 -18.160 19.351 1.00 61.59 240 GLU A O 1
ATOM 1876 N N . ARG A 1 241 ? -37.297 -17.299 17.472 1.00 63.66 241 ARG A N 1
ATOM 1877 C CA . ARG A 1 241 ? -38.339 -17.850 16.595 1.00 63.66 241 ARG A CA 1
ATOM 1878 C C . ARG A 1 241 ? -38.168 -19.354 16.354 1.00 63.66 241 ARG A C 1
ATOM 1880 O O . ARG A 1 241 ? -39.178 -20.051 16.236 1.00 63.66 241 ARG A O 1
ATOM 1887 N N . MET A 1 242 ? -36.928 -19.853 16.315 1.00 59.59 242 MET A N 1
ATOM 1888 C CA . MET A 1 242 ? -36.644 -21.294 16.276 1.00 59.59 242 MET A CA 1
ATOM 1889 C C . MET A 1 242 ? -36.996 -21.975 17.601 1.00 59.59 242 MET A C 1
ATOM 1891 O O . MET A 1 242 ? -37.659 -23.008 17.577 1.00 59.59 242 MET A O 1
ATOM 1895 N N . GLU A 1 243 ? -36.650 -21.379 18.745 1.00 62.47 243 GLU A N 1
ATOM 1896 C CA . GLU A 1 243 ? -36.988 -21.943 20.061 1.00 62.47 243 GLU A CA 1
ATOM 1897 C C . GLU A 1 243 ? -38.502 -22.029 20.284 1.00 62.47 243 GLU A C 1
ATOM 1899 O O . GLU A 1 243 ? -38.998 -23.041 20.768 1.00 62.47 243 GLU A O 1
ATOM 1904 N N . ARG A 1 244 ? -39.274 -21.028 19.839 1.00 63.22 244 ARG A N 1
ATOM 1905 C CA . ARG A 1 244 ? -40.746 -21.073 19.923 1.00 63.22 244 ARG A CA 1
ATOM 1906 C C . ARG A 1 244 ? -41.402 -22.083 18.977 1.00 63.22 244 ARG A C 1
ATOM 1908 O O . ARG A 1 244 ? -42.513 -22.513 19.261 1.00 63.22 244 ARG A O 1
ATOM 1915 N N . SER A 1 245 ? -40.747 -22.461 17.877 1.00 58.75 245 SER A N 1
ATOM 1916 C CA . SER A 1 245 ? -41.260 -23.493 16.957 1.00 58.75 245 SER A CA 1
ATOM 1917 C C . SER A 1 245 ? -40.895 -24.918 17.383 1.00 58.75 245 SER A C 1
ATOM 1919 O O . SER A 1 245 ? -41.512 -25.858 16.901 1.00 58.75 245 SER A O 1
ATOM 1921 N N . ALA A 1 246 ? -39.921 -25.091 18.281 1.00 54.97 246 ALA A N 1
ATOM 1922 C CA . ALA A 1 246 ? -39.508 -26.398 18.798 1.00 54.97 246 ALA A CA 1
ATOM 1923 C C . ALA A 1 246 ? -40.319 -26.867 20.027 1.00 54.97 246 ALA A C 1
ATOM 1925 O O . ALA A 1 246 ? -40.093 -27.967 20.522 1.00 54.97 246 ALA A O 1
ATOM 1926 N N . VAL A 1 247 ? -41.238 -26.034 20.532 1.00 55.19 247 VAL A N 1
ATOM 1927 C CA . VAL A 1 247 ? -42.051 -26.282 21.744 1.00 55.19 247 VAL A CA 1
ATOM 1928 C C . VAL A 1 247 ? -43.524 -26.592 21.396 1.00 55.19 247 VAL A C 1
ATOM 1930 O O . VAL A 1 247 ? -44.387 -26.570 22.270 1.00 55.19 247 VAL A O 1
ATOM 1933 N N . VAL A 1 248 ? -43.829 -26.901 20.129 1.00 46.25 248 VAL A N 1
ATOM 1934 C CA . VAL A 1 248 ? -45.170 -27.316 19.666 1.00 46.25 248 VAL A CA 1
ATOM 1935 C C . VAL A 1 248 ? -45.149 -28.758 19.187 1.00 46.25 248 VAL A C 1
ATOM 1937 O O . VAL A 1 248 ? -44.228 -29.095 18.411 1.00 46.25 248 VAL A O 1
#

Secondary structure (DSSP, 8-state):
-----PPPHHHHHHHHHHHHHHHHHHHSPPPTTEEEETTEEEE--SS------EEEEEEGGGG----TT--TT-HHHH-TTHHHHHHHHHHTTEEEEEEEE-THHHHHHHHSGGGHHHHHHHHHHHHHHHHHHHHHHHTTS-EEEEEE-S-GGGT-TTSTTSTHHHHHHHHT-SS---TTT-EEEEPPPBTTB-HHHHHHHHHHHTPEEEEHHHHHHTHHHHHHHHHHHHHHHHHHHHHHHHHHHTT-

pLDDT: mean 82.81, std 15.42, range [33.25, 98.0]

Organism: Vitrella brassicaformis (strain CCMP3155) (NCBI:txid1169540)

Radius of gyration: 21.32 Å; Cα contacts (8 Å, |Δi|>4): 351; chains: 1; bounding box: 67×50×62 Å

InterPro domains:
  IPR013954 Polynucleotide kinase 3 phosphatase [PF08645] (70-208)
  IPR023214 HAD superfamily [G3DSA:3.40.50.1000] (32-225)
  IPR036412 HAD-like superfamily [SSF56784] (73-218)